Protein AF-A0A660W4W7-F1 (afdb_monomer)

Structure (mmCIF, N/CA/C/O backbone):
data_AF-A0A660W4W7-F1
#
_entry.id   AF-A0A660W4W7-F1
#
loop_
_atom_site.group_PDB
_atom_site.id
_atom_site.type_symbol
_atom_site.label_atom_id
_atom_site.label_alt_id
_atom_site.label_comp_id
_atom_site.label_asym_id
_atom_site.label_entity_id
_atom_site.label_seq_id
_atom_site.pdbx_PDB_ins_code
_atom_site.Cartn_x
_atom_site.Cartn_y
_atom_site.Cartn_z
_atom_site.occupancy
_atom_site.B_iso_or_equiv
_atom_site.auth_seq_id
_atom_site.auth_comp_id
_atom_site.auth_asym_id
_atom_site.auth_atom_id
_atom_site.pdbx_PDB_model_num
ATOM 1 N N . ARG A 1 1 ? -29.490 4.852 -20.068 1.00 50.97 1 ARG A N 1
ATOM 2 C CA . ARG A 1 1 ? -29.554 3.672 -20.955 1.00 50.97 1 ARG A CA 1
ATOM 3 C C . ARG A 1 1 ? -28.180 3.495 -21.619 1.00 50.97 1 ARG A C 1
ATOM 5 O O . ARG A 1 1 ? -28.077 3.550 -22.829 1.00 50.97 1 ARG A O 1
ATOM 12 N N . THR A 1 2 ? -27.093 3.792 -20.897 1.00 56.41 2 THR A N 1
ATOM 13 C CA . THR A 1 2 ? -26.261 2.929 -20.024 1.00 56.41 2 THR A CA 1
ATOM 14 C C . THR A 1 2 ? -25.543 1.858 -20.842 1.00 56.41 2 THR A C 1
ATOM 16 O O . THR A 1 2 ? -26.185 0.912 -21.280 1.00 56.41 2 THR A O 1
ATOM 19 N N . GLU A 1 3 ? -24.223 2.016 -21.017 1.00 55.75 3 GLU A N 1
ATOM 20 C CA . GLU A 1 3 ? -23.271 1.054 -21.621 1.00 55.75 3 GLU A CA 1
ATOM 21 C C . GLU A 1 3 ? -23.535 -0.407 -21.239 1.00 55.75 3 GLU A C 1
ATOM 23 O O . GLU A 1 3 ? -23.291 -1.320 -22.022 1.00 55.75 3 GLU A O 1
ATOM 28 N N . PHE A 1 4 ? -24.103 -0.602 -20.052 1.00 50.75 4 PHE A N 1
ATOM 29 C CA . PHE A 1 4 ? -24.594 -1.862 -19.519 1.00 50.75 4 PHE A CA 1
ATOM 30 C C . PHE A 1 4 ? -25.522 -2.646 -20.469 1.00 50.75 4 PHE A C 1
ATOM 32 O O . PHE A 1 4 ? -25.376 -3.857 -20.581 1.00 50.75 4 PHE A O 1
ATOM 39 N N . GLU A 1 5 ? -26.444 -1.983 -21.182 1.00 53.88 5 GLU A N 1
ATOM 40 C CA . GLU A 1 5 ? -27.334 -2.654 -22.150 1.00 53.88 5 GLU A CA 1
ATOM 41 C C . GLU A 1 5 ? -26.605 -2.970 -23.470 1.00 53.88 5 GLU A C 1
ATOM 43 O O . GLU A 1 5 ? -26.870 -3.994 -24.086 1.00 53.88 5 GLU A O 1
ATOM 48 N N . SER A 1 6 ? -25.625 -2.154 -23.877 1.00 56.94 6 SER A N 1
ATOM 49 C CA . SER A 1 6 ? -24.869 -2.353 -25.127 1.00 56.94 6 SER A CA 1
ATOM 50 C C . SER A 1 6 ? -23.918 -3.554 -25.087 1.00 56.94 6 SER A C 1
ATOM 52 O O . SER A 1 6 ? -23.521 -4.042 -26.143 1.00 56.94 6 SER A O 1
ATOM 54 N N . LYS A 1 7 ? -23.504 -4.002 -23.897 1.00 52.62 7 LYS A N 1
ATOM 55 C CA . LYS A 1 7 ? -22.566 -5.125 -23.725 1.00 52.62 7 LYS A CA 1
ATOM 56 C C . LYS A 1 7 ? -23.270 -6.462 -23.465 1.00 52.62 7 LYS A C 1
ATOM 58 O O . LYS A 1 7 ? -22.614 -7.498 -23.511 1.00 52.62 7 LYS A O 1
ATOM 63 N N . PHE A 1 8 ? -24.583 -6.448 -23.222 1.00 55.56 8 PHE A N 1
ATOM 64 C CA . PHE A 1 8 ? -25.348 -7.637 -22.837 1.00 55.56 8 PHE A CA 1
ATOM 65 C C . PHE A 1 8 ? -25.732 -8.538 -24.019 1.00 55.56 8 PHE A C 1
ATOM 67 O O . PHE A 1 8 ? -25.833 -9.748 -23.829 1.00 55.56 8 PHE A O 1
ATOM 74 N N . ASP A 1 9 ? -25.873 -7.984 -25.228 1.00 58.03 9 ASP A N 1
ATOM 75 C CA . ASP A 1 9 ? -26.363 -8.760 -26.377 1.00 58.03 9 ASP A CA 1
ATOM 76 C C . ASP A 1 9 ? -25.252 -9.447 -27.202 1.00 58.03 9 ASP A C 1
ATOM 78 O O . ASP A 1 9 ? -25.514 -10.512 -27.750 1.00 58.03 9 ASP A O 1
ATOM 82 N N . ASP A 1 10 ? -24.007 -8.933 -27.231 1.00 59.62 10 ASP A N 1
ATOM 83 C CA . ASP A 1 10 ? -22.959 -9.444 -28.149 1.00 59.62 10 ASP A CA 1
ATOM 84 C C . ASP A 1 10 ? -21.537 -9.606 -27.558 1.00 59.62 10 ASP A C 1
ATOM 86 O O . ASP A 1 10 ? -20.659 -10.147 -28.231 1.00 59.62 10 ASP A O 1
ATOM 90 N N . ASN A 1 11 ? -21.250 -9.168 -26.321 1.00 65.12 11 ASN A N 1
ATOM 91 C CA . ASN A 1 11 ? -19.873 -9.175 -25.795 1.00 65.12 11 ASN A CA 1
ATOM 92 C C . ASN A 1 11 ? -19.775 -9.639 -24.331 1.00 65.12 11 ASN A C 1
ATOM 94 O O . ASN A 1 11 ? -19.565 -8.849 -23.406 1.00 65.12 11 ASN A O 1
ATOM 98 N N . ARG A 1 12 ? -19.869 -10.961 -24.138 1.00 62.00 12 ARG A N 1
ATOM 99 C CA . ARG A 1 12 ? -19.661 -11.626 -22.840 1.00 62.00 12 ARG A CA 1
ATOM 100 C C . ARG A 1 12 ? -18.289 -11.310 -22.230 1.00 62.00 12 ARG A C 1
ATOM 102 O O . ARG A 1 12 ? -18.190 -11.221 -21.011 1.00 62.00 12 ARG A O 1
ATOM 109 N N . GLU A 1 13 ? -17.260 -11.115 -23.053 1.00 61.34 13 GLU A N 1
ATOM 110 C CA . GLU A 1 13 ? -15.898 -10.795 -22.602 1.00 61.34 13 GLU A CA 1
ATOM 111 C C . GLU A 1 13 ? -15.812 -9.382 -22.013 1.00 61.34 13 GLU A C 1
ATOM 113 O O . GLU A 1 13 ? -15.265 -9.211 -20.931 1.00 61.34 13 GLU A O 1
ATOM 118 N N . GLY A 1 14 ? -16.460 -8.391 -22.630 1.00 63.94 14 GLY A N 1
ATOM 119 C CA . GLY A 1 14 ? -16.498 -7.014 -22.123 1.00 63.94 14 GLY A CA 1
ATOM 120 C C . GLY A 1 14 ? -17.312 -6.842 -20.834 1.00 63.94 14 GLY A C 1
ATOM 121 O O . GLY A 1 14 ? -17.062 -5.918 -20.065 1.00 63.94 14 GLY A O 1
ATOM 122 N N . LEU A 1 15 ? -18.280 -7.726 -20.566 1.00 64.75 15 LEU A N 1
ATOM 123 C CA . LEU A 1 15 ? -18.941 -7.789 -19.258 1.00 64.75 15 LEU A CA 1
ATOM 124 C C . LEU A 1 15 ? -18.018 -8.392 -18.202 1.00 64.75 15 LEU A C 1
ATOM 126 O O . LEU A 1 15 ? -17.926 -7.854 -17.104 1.00 64.75 15 LEU A O 1
ATOM 130 N N . VAL A 1 16 ? -17.324 -9.486 -18.525 1.00 67.06 16 VAL A N 1
ATOM 131 C CA . VAL A 1 16 ? -16.333 -10.074 -17.615 1.00 67.06 16 VAL A CA 1
ATOM 132 C C . VAL A 1 16 ? -15.258 -9.041 -17.291 1.00 67.06 16 VAL A C 1
ATOM 134 O O . VAL A 1 16 ? -14.992 -8.821 -16.123 1.00 67.06 16 VAL A O 1
ATOM 137 N N . GLU A 1 17 ? -14.757 -8.304 -18.277 1.00 65.50 17 GLU A N 1
ATOM 138 C CA . GLU A 1 17 ? -13.829 -7.190 -18.076 1.00 65.50 17 GLU A CA 1
ATOM 139 C C . GLU A 1 17 ? -14.423 -6.093 -17.171 1.00 65.50 17 GLU A C 1
ATOM 141 O O . GLU A 1 17 ? -13.825 -5.728 -16.168 1.00 65.50 17 GLU A O 1
ATOM 146 N N . LEU A 1 18 ? -15.655 -5.632 -17.404 1.00 69.12 18 LEU A N 1
ATOM 147 C CA . LEU A 1 18 ? -16.290 -4.622 -16.541 1.00 69.12 18 LEU A CA 1
ATOM 148 C C . LEU A 1 18 ? -16.440 -5.074 -15.074 1.00 69.12 18 LEU A C 1
ATOM 150 O O . LEU A 1 18 ? -16.414 -4.250 -14.158 1.00 69.12 18 LEU A O 1
ATOM 154 N N . PHE A 1 19 ? -16.632 -6.371 -14.834 1.00 67.44 19 PHE A N 1
ATOM 155 C CA . PHE A 1 19 ? -16.814 -6.914 -13.490 1.00 67.44 19 PHE A CA 1
ATOM 156 C C . PHE A 1 19 ? -15.500 -7.314 -12.829 1.00 67.44 19 PHE A C 1
ATOM 158 O O . PHE A 1 19 ? -15.312 -7.011 -11.657 1.00 67.44 19 PHE A O 1
ATOM 165 N N . THR A 1 20 ? -14.602 -7.968 -13.553 1.00 61.59 20 THR A N 1
ATOM 166 C CA . THR A 1 20 ? -13.405 -8.620 -13.020 1.00 61.59 20 THR A CA 1
ATOM 167 C C . THR A 1 20 ? -12.113 -8.009 -13.544 1.00 61.59 20 THR A C 1
ATOM 169 O O . THR A 1 20 ? -11.073 -8.63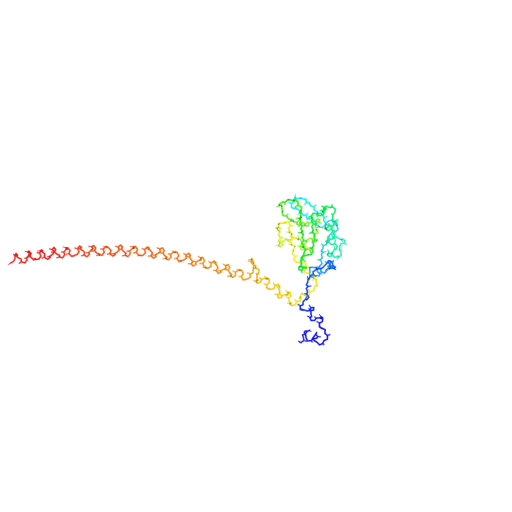1 -13.357 1.00 61.59 20 THR A O 1
ATOM 172 N N . ALA A 1 21 ? -12.141 -6.852 -14.226 1.00 64.19 21 ALA A N 1
ATOM 173 C CA . ALA A 1 21 ? -10.922 -6.140 -14.605 1.00 64.19 21 ALA A CA 1
ATOM 174 C C . ALA A 1 21 ? -10.121 -5.837 -13.346 1.00 64.19 21 ALA A C 1
ATOM 176 O O . ALA A 1 21 ? -10.416 -4.920 -12.570 1.00 64.19 21 ALA A O 1
ATOM 177 N N . THR A 1 22 ? -9.110 -6.665 -13.161 1.00 62.44 22 THR A N 1
ATOM 178 C CA . THR A 1 22 ? -8.138 -6.534 -12.113 1.00 62.44 22 THR A CA 1
ATOM 179 C C . THR A 1 22 ? -7.095 -5.537 -12.575 1.00 62.44 22 THR A C 1
ATOM 181 O O . THR A 1 22 ? -6.459 -5.728 -13.608 1.00 62.44 22 THR A O 1
ATOM 184 N N . ARG A 1 23 ? -6.898 -4.475 -11.792 1.00 70.94 23 ARG A N 1
ATOM 185 C CA . ARG A 1 23 ? -5.821 -3.493 -11.977 1.00 70.94 23 ARG A CA 1
ATOM 186 C C . ARG A 1 23 ? -4.474 -4.075 -11.499 1.00 70.94 23 ARG A C 1
ATOM 188 O O . ARG A 1 23 ? -3.696 -3.381 -10.852 1.00 70.94 23 ARG A O 1
ATOM 195 N N . ALA A 1 24 ? -4.245 -5.369 -11.746 1.00 79.62 24 ALA A N 1
ATOM 196 C CA . ALA A 1 24 ? -2.992 -6.033 -11.417 1.00 79.62 24 ALA A CA 1
ATOM 197 C C . ALA A 1 24 ? -1.970 -5.601 -12.444 1.00 79.62 24 ALA A C 1
ATOM 199 O O . ALA A 1 24 ? -2.084 -5.900 -13.634 1.00 79.62 24 ALA A O 1
ATOM 200 N N . ALA A 1 25 ? -0.953 -4.924 -11.954 1.00 86.88 25 ALA A N 1
ATOM 201 C CA . ALA A 1 25 ? 0.250 -4.740 -12.702 1.00 86.88 25 ALA A CA 1
ATOM 202 C C . ALA A 1 25 ? 0.923 -6.105 -12.916 1.00 86.88 25 ALA A C 1
ATOM 204 O O . ALA A 1 25 ? 0.943 -6.984 -12.052 1.00 86.88 25 ALA A O 1
ATOM 205 N N . THR A 1 26 ? 1.473 -6.276 -14.103 1.00 90.00 26 THR A N 1
ATOM 206 C CA . THR A 1 26 ? 2.269 -7.424 -14.526 1.00 90.00 26 THR A CA 1
ATOM 207 C C . THR A 1 26 ? 3.634 -6.929 -14.979 1.00 90.00 26 THR A C 1
ATOM 209 O O . THR A 1 26 ? 3.848 -5.730 -15.162 1.00 90.00 26 THR A O 1
ATOM 212 N N . GLU A 1 27 ? 4.569 -7.841 -15.232 1.00 92.75 27 GLU A N 1
ATOM 213 C CA . GLU A 1 27 ? 5.882 -7.464 -15.769 1.00 92.75 27 GLU A CA 1
ATOM 214 C C . GLU A 1 27 ? 5.794 -6.727 -17.114 1.00 92.75 27 GLU A C 1
ATOM 216 O O . GLU A 1 27 ? 6.690 -5.962 -17.445 1.00 92.75 27 GLU A O 1
ATOM 221 N N . THR A 1 28 ? 4.713 -6.911 -17.878 1.00 91.94 28 THR A N 1
ATOM 222 C CA . THR A 1 28 ? 4.498 -6.227 -19.161 1.00 91.94 28 THR A CA 1
ATOM 223 C C . THR A 1 28 ? 3.769 -4.891 -19.027 1.00 91.94 28 THR A C 1
ATOM 225 O O . THR A 1 28 ? 3.549 -4.235 -20.039 1.00 91.94 28 THR A O 1
ATOM 228 N N . THR A 1 29 ? 3.350 -4.499 -17.820 1.00 91.06 29 THR A N 1
ATOM 229 C CA . THR A 1 29 ? 2.698 -3.201 -17.593 1.00 91.06 29 THR A CA 1
ATOM 230 C C . THR A 1 29 ? 3.698 -2.083 -17.848 1.00 91.06 29 THR A C 1
ATOM 232 O O . THR A 1 29 ? 4.808 -2.118 -17.305 1.00 91.06 29 THR A O 1
ATOM 235 N N . LEU A 1 30 ? 3.317 -1.119 -18.689 1.00 93.50 30 LEU A N 1
ATOM 236 C CA . LEU A 1 30 ? 4.169 0.010 -19.036 1.00 93.50 30 LEU A CA 1
ATOM 237 C C . LEU A 1 30 ? 4.282 0.960 -17.843 1.00 93.50 30 LEU A C 1
ATOM 239 O O . LEU A 1 30 ? 3.321 1.163 -17.102 1.00 93.50 30 LEU A O 1
ATOM 243 N N . LEU A 1 31 ? 5.452 1.570 -17.668 1.00 93.81 31 LEU A N 1
ATOM 244 C CA . LEU A 1 31 ? 5.649 2.571 -16.623 1.00 93.81 31 LEU A CA 1
ATOM 245 C C . LEU A 1 31 ? 4.829 3.834 -16.870 1.00 93.81 31 LEU A C 1
ATOM 247 O O . LEU A 1 31 ? 4.508 4.506 -15.899 1.00 93.81 31 LEU A O 1
ATOM 251 N N . GLU A 1 32 ? 4.493 4.152 -18.125 1.00 93.12 32 GLU A N 1
ATOM 252 C CA . GLU A 1 32 ? 3.637 5.295 -18.474 1.00 93.12 32 GLU A CA 1
ATOM 253 C C . GLU A 1 32 ? 2.181 5.099 -18.038 1.00 93.12 32 GLU A C 1
ATOM 255 O O . GLU A 1 32 ? 1.528 6.064 -17.654 1.00 93.12 32 GLU A O 1
ATOM 260 N N . ASP A 1 33 ? 1.716 3.849 -17.980 1.00 91.19 33 ASP A N 1
ATOM 261 C CA . ASP A 1 33 ? 0.359 3.537 -17.540 1.00 91.19 33 ASP A CA 1
ATOM 262 C C . ASP A 1 33 ? 0.229 3.642 -16.012 1.00 91.19 33 ASP A C 1
ATOM 264 O O . ASP A 1 33 ? -0.872 3.717 -15.481 1.00 91.19 33 ASP A O 1
ATOM 268 N N . LEU A 1 34 ? 1.320 3.645 -15.245 1.00 90.69 34 LEU A N 1
ATOM 269 C CA . LEU A 1 34 ? 1.239 3.689 -13.780 1.00 90.69 34 LEU A CA 1
ATOM 270 C C . LEU A 1 34 ? 0.695 5.027 -13.261 1.00 90.69 34 LEU A C 1
ATOM 272 O O . LEU A 1 34 ? 0.662 6.031 -13.970 1.00 90.69 34 LEU A O 1
ATOM 276 N N . ASN A 1 35 ? 0.273 5.049 -11.994 1.00 89.81 35 ASN A N 1
ATOM 277 C CA . ASN A 1 35 ? -0.232 6.254 -11.327 1.00 89.81 35 ASN A CA 1
ATOM 278 C C . ASN A 1 35 ? -1.402 6.915 -12.073 1.00 89.81 35 ASN A C 1
ATOM 280 O O . ASN A 1 35 ? -1.402 8.122 -12.293 1.00 89.81 35 ASN A O 1
ATOM 284 N N . ASP A 1 36 ? -2.394 6.121 -12.473 1.00 86.38 36 ASP A N 1
ATOM 285 C CA . ASP A 1 36 ? -3.557 6.569 -13.247 1.00 86.38 36 ASP A CA 1
ATOM 286 C C . ASP A 1 36 ? -3.201 7.138 -14.633 1.00 86.38 36 ASP A C 1
ATOM 288 O O . ASP A 1 36 ? -3.873 8.049 -15.114 1.00 86.38 36 ASP A O 1
ATOM 292 N N . GLY A 1 37 ? -2.155 6.603 -15.272 1.00 86.31 37 GLY A N 1
ATOM 293 C CA . GLY A 1 37 ? -1.658 7.087 -16.566 1.00 86.31 37 GLY A CA 1
ATOM 294 C C . GLY A 1 37 ? -0.803 8.356 -16.466 1.00 86.31 37 GLY A C 1
ATOM 295 O O . GLY A 1 37 ? -0.502 8.994 -17.473 1.00 86.31 37 GLY A O 1
ATOM 296 N N . LEU A 1 38 ? -0.424 8.773 -15.251 1.00 87.56 38 LEU A N 1
ATOM 297 C CA . LEU A 1 38 ? 0.561 9.845 -15.051 1.00 87.56 38 LEU A CA 1
ATOM 298 C C . LEU A 1 38 ? 1.995 9.360 -15.290 1.00 87.56 38 LEU A C 1
ATOM 300 O O . LEU A 1 38 ? 2.898 10.169 -15.508 1.00 87.56 38 LEU A O 1
ATOM 304 N N . GLY A 1 39 ? 2.197 8.050 -15.232 1.00 91.38 39 GLY A N 1
ATOM 305 C CA . GLY A 1 39 ? 3.466 7.388 -15.421 1.00 91.38 39 GLY A CA 1
ATOM 306 C C . GLY A 1 39 ? 4.410 7.485 -14.224 1.00 91.38 39 GLY A C 1
ATOM 307 O O . GLY A 1 39 ? 4.046 7.918 -13.126 1.00 91.38 39 GLY A O 1
ATOM 308 N N . VAL A 1 40 ? 5.654 7.060 -14.437 1.00 94.56 40 VAL A N 1
ATOM 309 C CA . VAL A 1 40 ? 6.747 7.168 -13.462 1.00 94.56 40 VAL A CA 1
ATOM 310 C C . VAL A 1 40 ? 7.749 8.209 -13.945 1.00 94.56 40 VAL A C 1
ATOM 312 O O . VAL A 1 40 ? 8.413 8.024 -14.962 1.00 94.56 40 VAL A O 1
ATOM 315 N N . GLU A 1 41 ? 7.883 9.303 -13.198 1.00 91.50 41 GLU A N 1
ATOM 316 C CA . GLU A 1 41 ? 8.874 10.340 -13.490 1.00 91.50 41 GLU A CA 1
ATOM 317 C C . GLU A 1 41 ? 10.282 9.872 -13.104 1.00 91.50 41 GLU A C 1
ATOM 319 O O . GLU A 1 41 ? 10.550 9.578 -11.935 1.00 91.50 41 GLU A O 1
ATOM 324 N N . THR A 1 42 ? 11.195 9.863 -14.075 1.00 92.44 42 THR A N 1
ATOM 325 C CA . THR A 1 42 ? 12.611 9.533 -13.875 1.00 92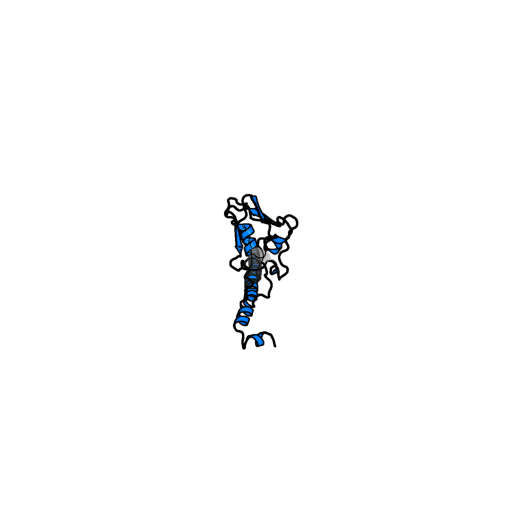.44 42 THR A CA 1
ATOM 326 C C . THR A 1 42 ? 13.503 10.738 -14.154 1.00 92.44 42 THR A C 1
ATOM 328 O O . THR A 1 42 ? 13.110 11.704 -14.818 1.00 92.44 42 THR A O 1
ATOM 331 N N . VAL A 1 43 ? 14.729 10.693 -13.638 1.00 92.38 43 VAL A N 1
ATOM 332 C CA . VAL A 1 43 ? 15.769 11.686 -13.924 1.00 92.38 43 VAL A CA 1
ATOM 333 C C . VAL A 1 43 ? 17.019 10.945 -14.364 1.00 92.38 43 VAL A C 1
ATOM 335 O O . VAL A 1 43 ? 17.375 9.933 -13.780 1.00 92.38 43 VAL A O 1
ATOM 338 N N . ALA A 1 44 ? 17.718 11.475 -15.371 1.00 90.81 44 ALA A N 1
ATOM 339 C CA . ALA A 1 44 ? 18.934 10.851 -15.878 1.00 90.81 44 ALA A CA 1
ATOM 340 C C . ALA A 1 44 ? 19.964 10.596 -14.760 1.00 90.81 44 ALA A C 1
ATOM 342 O O . ALA A 1 44 ? 20.391 11.526 -14.072 1.00 90.81 44 ALA A O 1
ATOM 343 N N . GLY A 1 45 ? 20.409 9.344 -14.656 1.00 91.94 45 GLY A N 1
ATOM 344 C CA . GLY A 1 45 ? 21.288 8.870 -13.587 1.00 91.94 45 GLY A CA 1
ATOM 345 C C . GLY A 1 45 ? 20.524 7.978 -12.616 1.00 91.94 45 GLY A C 1
ATOM 346 O O . GLY A 1 45 ? 19.444 7.495 -12.937 1.00 91.94 45 GLY A O 1
ATOM 347 N N . ASP A 1 46 ? 21.103 7.726 -11.449 1.00 95.62 46 ASP A N 1
ATOM 348 C CA . ASP A 1 46 ? 20.458 6.870 -10.460 1.00 95.62 46 ASP A CA 1
ATOM 349 C C . ASP A 1 46 ? 19.233 7.558 -9.857 1.00 95.62 46 ASP A C 1
ATOM 351 O O . ASP A 1 46 ? 19.298 8.731 -9.475 1.00 95.62 46 ASP A O 1
ATOM 355 N N . ASP A 1 47 ? 18.130 6.825 -9.752 1.00 96.56 47 ASP A N 1
ATOM 356 C CA . ASP A 1 47 ? 16.826 7.370 -9.394 1.00 96.56 47 ASP A CA 1
ATOM 357 C C . ASP A 1 47 ? 16.510 7.178 -7.904 1.00 96.56 47 ASP A C 1
ATOM 359 O O . ASP A 1 47 ? 15.962 8.062 -7.238 1.00 96.56 47 ASP A O 1
ATOM 363 N N . PHE A 1 48 ? 16.855 6.019 -7.347 1.00 97.06 48 PHE A N 1
ATOM 364 C CA . PHE A 1 48 ? 16.603 5.726 -5.940 1.00 97.06 48 PHE A CA 1
ATOM 365 C C . PHE A 1 48 ? 17.629 4.772 -5.349 1.00 97.06 48 PHE A C 1
ATOM 367 O O . PHE A 1 48 ? 18.367 4.086 -6.055 1.00 97.06 48 PHE A O 1
ATOM 374 N N . ARG A 1 49 ? 17.673 4.743 -4.021 1.00 97.19 49 ARG A N 1
ATOM 375 C CA . ARG A 1 49 ? 18.532 3.868 -3.237 1.00 97.19 49 ARG A CA 1
ATOM 376 C C . ARG A 1 49 ? 17.690 3.021 -2.305 1.00 97.19 49 ARG A C 1
ATOM 378 O O . ARG A 1 49 ? 16.868 3.555 -1.569 1.00 97.19 49 ARG A O 1
ATOM 385 N N . ILE A 1 50 ? 17.936 1.721 -2.308 1.00 96.44 50 ILE A N 1
ATOM 386 C CA . ILE A 1 50 ? 17.358 0.769 -1.366 1.00 96.44 50 ILE A CA 1
ATOM 387 C C . ILE A 1 50 ? 18.376 0.562 -0.246 1.00 96.44 50 ILE A C 1
ATOM 389 O O . ILE A 1 50 ? 19.505 0.161 -0.514 1.00 96.44 50 ILE A O 1
ATOM 393 N N . ASN A 1 51 ? 17.994 0.830 0.999 1.00 94.19 51 ASN A N 1
ATOM 394 C CA . ASN A 1 51 ? 18.789 0.521 2.182 1.00 94.19 51 ASN A CA 1
ATOM 395 C C . ASN A 1 51 ? 18.332 -0.829 2.747 1.00 94.19 51 ASN A C 1
ATOM 397 O O . ASN A 1 51 ? 17.148 -1.021 3.027 1.00 94.19 51 ASN A O 1
ATOM 401 N N . LEU A 1 52 ? 19.272 -1.761 2.889 1.00 93.88 52 LEU A N 1
ATOM 402 C CA . LEU A 1 52 ? 19.053 -3.120 3.379 1.00 93.88 52 LEU A CA 1
ATOM 403 C C . LEU A 1 52 ? 19.179 -3.203 4.905 1.00 93.88 52 LEU A C 1
ATOM 405 O O . LEU A 1 52 ? 19.630 -2.276 5.582 1.00 93.88 52 LEU A O 1
ATOM 409 N N . ARG A 1 53 ? 18.819 -4.357 5.468 1.00 92.50 53 ARG A N 1
ATOM 410 C CA . ARG A 1 53 ? 18.724 -4.561 6.925 1.00 92.50 53 ARG A CA 1
ATOM 411 C C . ARG A 1 53 ? 20.065 -4.564 7.657 1.00 92.50 53 ARG A C 1
ATOM 413 O O . ARG A 1 53 ? 20.090 -4.408 8.881 1.00 92.50 53 ARG A O 1
ATOM 420 N N . ASP A 1 54 ? 21.166 -4.796 6.947 1.00 91.69 54 ASP A N 1
ATOM 421 C CA . ASP A 1 54 ? 22.537 -4.676 7.460 1.00 91.69 54 ASP A CA 1
ATOM 422 C C . ASP A 1 54 ? 23.138 -3.278 7.255 1.00 91.69 54 ASP A C 1
ATOM 424 O O . ASP A 1 54 ? 24.282 -3.044 7.644 1.00 91.69 54 ASP A O 1
ATOM 428 N N . GLY A 1 55 ? 22.381 -2.353 6.657 1.00 90.62 55 GLY A N 1
ATOM 429 C CA . GLY A 1 55 ? 22.830 -1.005 6.322 1.00 90.62 55 GLY A CA 1
ATOM 430 C C . GLY A 1 55 ? 23.605 -0.901 5.007 1.00 90.62 55 GLY A C 1
ATOM 431 O O . GLY A 1 55 ? 24.045 0.197 4.666 1.00 90.62 55 GLY A O 1
ATOM 432 N N . SER A 1 56 ? 23.783 -1.999 4.263 1.00 93.94 56 SER A N 1
ATOM 433 C CA . SER A 1 56 ? 24.254 -1.920 2.875 1.00 93.94 56 SER A CA 1
ATOM 434 C C . SER A 1 56 ? 23.171 -1.332 1.969 1.00 93.94 56 SER A C 1
ATOM 436 O O . SER A 1 56 ? 22.001 -1.252 2.349 1.00 93.94 56 SER A O 1
ATOM 438 N N . THR A 1 57 ? 23.561 -0.865 0.786 1.00 95.44 57 THR A N 1
ATOM 439 C CA . THR A 1 57 ? 22.659 -0.130 -0.103 1.00 95.44 57 THR A CA 1
ATOM 440 C C . THR A 1 57 ? 22.785 -0.603 -1.537 1.00 95.44 57 THR A C 1
ATOM 442 O O . THR A 1 57 ? 23.891 -0.928 -1.953 1.00 95.44 57 THR A O 1
ATOM 445 N N . ILE A 1 58 ? 21.675 -0.571 -2.272 1.00 96.94 58 ILE A N 1
ATOM 446 C CA . ILE A 1 58 ? 21.610 -0.838 -3.712 1.00 96.94 58 ILE A CA 1
ATOM 447 C C . ILE A 1 58 ? 21.092 0.425 -4.389 1.00 96.94 58 ILE A C 1
ATOM 449 O O . ILE A 1 58 ? 20.038 0.943 -4.005 1.00 96.94 58 ILE A O 1
ATOM 453 N N . THR A 1 59 ? 21.825 0.941 -5.366 1.00 97.00 59 THR A N 1
ATOM 454 C CA . THR A 1 59 ? 21.429 2.142 -6.107 1.00 97.00 59 THR A CA 1
ATOM 455 C C . THR A 1 59 ? 20.872 1.777 -7.480 1.00 97.00 59 THR A C 1
ATOM 457 O O . THR A 1 59 ? 21.548 1.127 -8.260 1.00 97.00 59 THR A O 1
ATOM 460 N N . VAL A 1 60 ? 19.652 2.219 -7.793 1.00 97.00 60 VAL A N 1
ATOM 461 C CA . VAL A 1 60 ? 18.906 1.761 -8.973 1.00 97.00 60 VAL A CA 1
ATOM 462 C C . VAL A 1 60 ? 18.599 2.927 -9.908 1.00 97.00 60 VAL A C 1
ATOM 464 O O . VAL A 1 60 ? 18.065 3.961 -9.498 1.00 97.00 60 VAL A O 1
ATOM 467 N N . ASN A 1 61 ? 18.897 2.732 -11.190 1.00 96.50 61 ASN A N 1
ATOM 468 C CA . ASN A 1 61 ? 18.567 3.640 -12.284 1.00 96.50 61 ASN A CA 1
ATOM 469 C C . ASN A 1 61 ? 17.478 3.012 -13.158 1.00 96.50 61 ASN A C 1
ATOM 471 O O . ASN A 1 61 ? 17.700 1.959 -13.753 1.00 96.50 61 ASN A O 1
ATOM 475 N N . VAL A 1 62 ? 16.326 3.671 -13.266 1.00 96.00 62 VAL A N 1
ATOM 476 C CA . VAL A 1 62 ? 15.175 3.225 -14.067 1.00 96.00 62 VAL A CA 1
ATOM 477 C C . VAL A 1 62 ? 14.918 4.113 -15.285 1.00 96.00 62 VAL A C 1
ATOM 479 O O . VAL A 1 62 ? 13.944 3.905 -16.000 1.00 96.00 62 VAL A O 1
ATOM 482 N N . SER A 1 63 ? 15.811 5.054 -15.597 1.00 91.44 63 SER A N 1
ATOM 483 C CA . SER A 1 63 ? 15.669 5.971 -16.737 1.00 91.44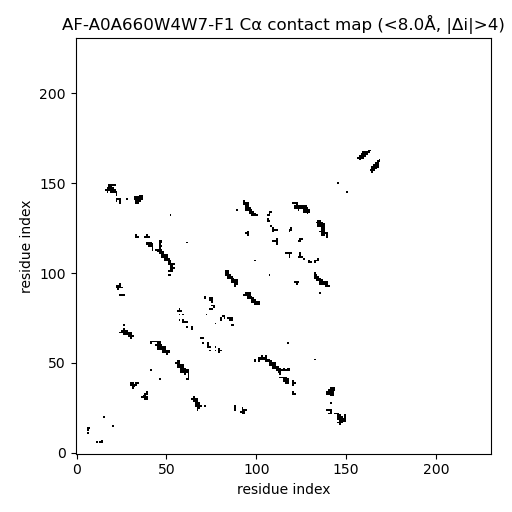 63 SER A CA 1
ATOM 484 C C . SER A 1 63 ? 15.547 5.283 -18.107 1.00 91.44 63 SER A C 1
ATOM 486 O O . SER A 1 63 ? 15.080 5.904 -19.058 1.00 91.44 63 SER A O 1
ATOM 488 N N . GLY A 1 64 ? 15.986 4.026 -18.234 1.00 89.88 64 GLY A N 1
ATOM 489 C CA . GLY A 1 64 ? 15.861 3.218 -19.456 1.00 89.88 64 GLY A CA 1
ATOM 490 C C . GLY A 1 64 ? 14.762 2.151 -19.414 1.00 89.88 64 GLY A C 1
ATOM 491 O O . GLY A 1 64 ? 14.646 1.379 -20.365 1.00 89.88 64 GLY A O 1
ATOM 492 N N . ALA A 1 65 ? 14.002 2.062 -18.321 1.00 95.94 65 ALA A N 1
ATOM 493 C CA . ALA A 1 65 ? 12.946 1.071 -18.156 1.00 95.94 65 ALA A CA 1
ATOM 494 C C . ALA A 1 65 ? 11.668 1.511 -18.882 1.00 95.94 65 ALA A C 1
ATOM 496 O O . ALA A 1 65 ? 11.258 2.665 -18.780 1.00 95.94 65 ALA A O 1
ATOM 497 N N . LEU A 1 66 ? 11.019 0.582 -19.589 1.00 95.31 66 LEU A N 1
ATOM 498 C CA . LEU A 1 66 ? 9.708 0.818 -20.205 1.00 95.31 66 LEU A CA 1
ATOM 499 C C . LEU A 1 66 ? 8.592 0.136 -19.422 1.00 95.31 66 LEU A C 1
ATOM 501 O O . LEU A 1 66 ? 7.463 0.616 -19.411 1.00 95.31 66 LEU A O 1
ATOM 505 N N . THR A 1 67 ? 8.909 -0.981 -18.773 1.00 96.50 67 THR A N 1
ATOM 506 C CA . THR A 1 67 ? 7.941 -1.836 -18.089 1.00 96.50 67 THR A CA 1
ATOM 507 C C . THR A 1 67 ? 8.313 -2.077 -16.635 1.00 96.50 67 THR A C 1
ATOM 509 O O . THR A 1 67 ? 9.475 -1.938 -16.242 1.00 96.50 67 THR A O 1
ATOM 512 N N . LEU A 1 68 ? 7.346 -2.526 -15.832 1.00 96.38 68 LEU A N 1
ATOM 513 C CA . LEU A 1 68 ? 7.638 -3.029 -14.488 1.00 96.38 68 LEU A CA 1
ATOM 514 C C . LEU A 1 68 ? 8.626 -4.196 -14.511 1.00 96.38 68 LEU A C 1
ATOM 516 O O . LEU A 1 68 ? 9.486 -4.268 -13.642 1.00 96.38 68 LEU A O 1
ATOM 520 N N . GLY A 1 69 ? 8.563 -5.075 -15.513 1.00 96.94 69 GLY A N 1
ATOM 521 C CA . GLY A 1 69 ? 9.531 -6.157 -15.679 1.00 96.94 69 GLY A CA 1
ATOM 522 C C . GLY A 1 69 ? 10.962 -5.644 -15.847 1.00 96.94 69 GLY A C 1
ATOM 523 O O . GLY A 1 69 ? 11.895 -6.243 -15.315 1.00 96.94 69 GLY A O 1
ATOM 524 N N . ASP A 1 70 ? 11.150 -4.509 -16.525 1.00 97.75 70 ASP A N 1
ATOM 525 C CA . ASP A 1 70 ? 12.464 -3.870 -16.630 1.00 97.75 70 ASP A CA 1
ATOM 526 C C . ASP A 1 70 ? 12.941 -3.333 -15.283 1.00 97.75 70 ASP A C 1
ATOM 528 O O . ASP A 1 70 ? 14.095 -3.551 -14.924 1.00 97.75 70 ASP A O 1
ATOM 532 N N . VAL A 1 71 ? 12.055 -2.701 -14.509 1.00 97.38 71 VAL A N 1
ATOM 533 C CA . VAL A 1 71 ? 12.368 -2.221 -13.153 1.00 97.38 71 VAL A CA 1
ATOM 534 C C . VAL A 1 71 ? 12.753 -3.376 -12.231 1.00 97.38 71 VAL A C 1
ATOM 536 O O . VAL A 1 71 ? 13.773 -3.304 -11.551 1.00 97.38 71 VAL A O 1
ATOM 539 N N . LEU A 1 72 ? 11.975 -4.462 -12.224 1.00 97.69 72 LEU A N 1
ATOM 540 C CA . LEU A 1 72 ? 12.278 -5.645 -11.417 1.00 97.69 72 LEU A CA 1
ATOM 541 C C . LEU A 1 72 ? 13.638 -6.231 -11.782 1.00 97.69 72 LEU A C 1
ATOM 543 O O . LEU A 1 72 ? 14.406 -6.588 -10.894 1.00 97.69 72 LEU A O 1
ATOM 547 N N . ARG A 1 73 ? 13.946 -6.307 -13.080 1.00 97.38 73 ARG A N 1
ATOM 548 C CA . ARG A 1 73 ? 15.241 -6.784 -13.568 1.00 97.38 73 ARG A CA 1
ATOM 549 C C . ARG A 1 73 ? 16.377 -5.873 -13.120 1.00 97.38 73 ARG A C 1
ATOM 551 O O . ARG A 1 73 ? 17.378 -6.372 -12.633 1.00 97.38 73 ARG A O 1
ATOM 558 N N . LEU A 1 74 ? 16.204 -4.556 -13.228 1.00 96.88 74 LEU A N 1
ATOM 559 C CA . LEU A 1 74 ? 17.200 -3.575 -12.791 1.00 96.88 74 LEU A CA 1
ATOM 560 C C . LEU A 1 74 ? 17.506 -3.676 -11.293 1.00 96.88 74 LEU A C 1
ATOM 562 O O . LEU A 1 74 ? 18.646 -3.466 -10.916 1.00 96.88 74 LEU A O 1
ATOM 566 N N . ILE A 1 75 ? 16.525 -4.027 -10.455 1.00 97.06 75 ILE A N 1
ATOM 567 C CA . ILE A 1 75 ? 16.751 -4.249 -9.018 1.00 97.06 75 ILE A CA 1
ATOM 568 C C . ILE A 1 75 ? 17.381 -5.626 -8.761 1.00 97.06 75 ILE A C 1
ATOM 570 O O . ILE A 1 75 ? 18.355 -5.745 -8.021 1.00 97.06 75 ILE A O 1
ATOM 574 N N . ASN A 1 76 ? 16.803 -6.683 -9.337 1.00 97.19 76 ASN A N 1
ATOM 575 C CA . ASN A 1 76 ? 17.193 -8.063 -9.043 1.00 97.19 76 ASN A CA 1
ATOM 576 C C . ASN A 1 76 ? 18.573 -8.417 -9.599 1.00 97.19 76 ASN A C 1
ATOM 578 O O . ASN A 1 76 ? 19.339 -9.097 -8.917 1.00 97.19 76 ASN A O 1
ATOM 582 N N . ASP A 1 77 ? 18.889 -7.930 -10.797 1.00 96.19 77 ASP A N 1
ATOM 583 C CA . ASP A 1 77 ? 20.155 -8.186 -11.484 1.00 96.19 77 ASP A CA 1
ATOM 584 C C . ASP A 1 77 ? 21.198 -7.089 -11.201 1.00 96.19 77 ASP A C 1
ATOM 586 O O . ASP A 1 77 ? 22.252 -7.060 -11.843 1.00 96.19 77 ASP A O 1
ATOM 590 N N . ASP A 1 78 ? 20.925 -6.183 -10.251 1.00 96.38 78 ASP A N 1
ATOM 591 C CA . ASP A 1 78 ? 21.888 -5.167 -9.841 1.00 96.38 78 ASP A CA 1
ATOM 592 C C . ASP A 1 78 ? 23.162 -5.821 -9.286 1.00 96.38 78 ASP A C 1
ATOM 594 O O . ASP A 1 78 ? 23.120 -6.769 -8.494 1.00 96.38 78 ASP A O 1
ATOM 598 N N . SER A 1 79 ? 24.321 -5.296 -9.677 1.00 94.56 79 SER A N 1
ATOM 599 C CA . SER A 1 79 ? 25.614 -5.808 -9.222 1.00 94.56 79 SER A CA 1
ATOM 600 C C . SER A 1 79 ? 25.832 -5.694 -7.708 1.00 94.56 79 SER A C 1
ATOM 602 O O . SER A 1 79 ? 26.604 -6.476 -7.154 1.00 94.56 79 SER A O 1
ATOM 604 N N . GLU A 1 80 ? 25.163 -4.751 -7.037 1.00 94.00 80 GLU A N 1
ATOM 605 C CA . GLU A 1 80 ? 25.198 -4.564 -5.581 1.00 94.00 80 GLU A CA 1
ATOM 606 C C . GLU A 1 80 ? 24.228 -5.511 -4.848 1.00 94.00 80 GLU A C 1
ATOM 608 O O . GLU A 1 80 ? 24.337 -5.677 -3.631 1.00 94.00 80 GLU A O 1
ATOM 613 N N . ASN A 1 81 ? 23.299 -6.159 -5.566 1.00 93.56 81 ASN A N 1
ATOM 614 C CA . ASN A 1 81 ? 22.290 -7.030 -4.968 1.00 93.56 81 ASN A CA 1
ATOM 615 C C . ASN A 1 81 ? 22.851 -8.396 -4.533 1.00 93.56 81 ASN A C 1
ATOM 617 O O . ASN A 1 81 ? 22.479 -8.907 -3.478 1.00 93.56 81 ASN A O 1
ATOM 621 N N . ASP A 1 82 ? 23.736 -9.007 -5.329 1.00 88.31 82 ASP A N 1
ATOM 622 C CA . ASP A 1 82 ? 24.338 -10.334 -5.063 1.00 88.31 82 ASP A CA 1
ATOM 623 C C . ASP A 1 82 ? 23.304 -11.421 -4.656 1.00 88.31 82 ASP A C 1
ATOM 625 O O . ASP A 1 82 ? 23.578 -12.326 -3.868 1.00 88.31 82 ASP A O 1
ATOM 629 N N . GLY A 1 83 ? 22.062 -11.304 -5.150 1.00 88.75 83 GLY A N 1
ATOM 630 C CA . GLY A 1 83 ? 20.938 -12.201 -4.842 1.00 88.75 83 GLY A CA 1
ATOM 631 C C . GLY A 1 83 ? 20.332 -12.065 -3.436 1.00 88.75 83 GLY A C 1
ATOM 632 O O . GLY A 1 83 ? 19.580 -12.943 -3.008 1.00 88.75 83 GLY A O 1
ATOM 633 N N . ARG A 1 84 ? 20.658 -11.003 -2.693 1.00 90.44 84 ARG A N 1
ATOM 634 C CA . ARG A 1 84 ? 20.225 -10.801 -1.299 1.00 90.44 84 ARG A CA 1
ATOM 635 C C . ARG A 1 84 ? 18.813 -10.238 -1.181 1.00 90.44 84 ARG A C 1
ATOM 637 O O . ARG A 1 84 ? 18.070 -10.618 -0.272 1.00 90.44 84 ARG A O 1
ATOM 644 N N . LEU A 1 85 ? 18.467 -9.336 -2.090 1.00 95.12 85 LEU A N 1
ATOM 645 C CA . LEU A 1 85 ? 17.162 -8.717 -2.231 1.00 95.12 85 LEU A CA 1
ATOM 646 C C . LEU A 1 85 ? 16.430 -9.351 -3.413 1.00 95.12 85 LEU A C 1
ATOM 648 O O . LEU A 1 85 ? 16.988 -9.517 -4.497 1.00 95.12 85 LEU A O 1
ATOM 652 N N . VAL A 1 86 ? 15.153 -9.656 -3.217 1.00 96.00 86 VAL A N 1
ATOM 653 C CA . VAL A 1 86 ? 14.251 -10.051 -4.300 1.00 96.00 86 VAL A CA 1
ATOM 654 C C . VAL A 1 86 ? 13.144 -9.016 -4.420 1.00 96.00 86 VAL A C 1
ATOM 656 O O . VAL A 1 86 ? 12.318 -8.880 -3.518 1.00 96.00 86 VAL A O 1
ATOM 659 N N . ALA A 1 87 ? 13.117 -8.304 -5.539 1.00 96.56 87 ALA A N 1
ATOM 660 C CA . ALA A 1 87 ? 12.010 -7.473 -5.974 1.00 96.56 87 ALA A CA 1
ATOM 661 C C . ALA A 1 87 ? 11.018 -8.301 -6.795 1.00 96.56 87 ALA A C 1
ATOM 663 O O . ALA A 1 87 ? 11.397 -9.037 -7.707 1.00 96.56 87 ALA A O 1
ATOM 664 N N . ALA A 1 88 ? 9.734 -8.161 -6.495 1.00 94.75 88 ALA A N 1
ATOM 665 C CA . ALA A 1 88 ? 8.656 -8.798 -7.236 1.00 94.75 88 ALA A CA 1
ATOM 666 C C . ALA A 1 88 ? 7.401 -7.926 -7.203 1.00 94.75 88 ALA A C 1
ATOM 668 O O . ALA A 1 88 ? 7.268 -7.034 -6.367 1.00 94.75 88 ALA A O 1
ATOM 669 N N . ILE A 1 89 ? 6.444 -8.219 -8.076 1.00 92.06 89 ILE A N 1
ATOM 670 C CA . ILE A 1 89 ? 5.083 -7.708 -7.916 1.00 92.06 89 ILE A CA 1
ATOM 671 C C . ILE A 1 89 ? 4.403 -8.534 -6.811 1.00 92.06 89 ILE A C 1
ATOM 673 O O . ILE A 1 89 ? 4.661 -9.734 -6.650 1.00 92.06 89 ILE A O 1
ATOM 677 N N . SER A 1 90 ? 3.588 -7.879 -5.989 1.00 88.38 90 SER A N 1
ATOM 678 C CA . SER A 1 90 ? 2.754 -8.542 -4.989 1.00 88.38 90 SER A CA 1
ATOM 679 C C . SER A 1 90 ? 1.781 -9.535 -5.647 1.00 88.38 90 SER A C 1
ATOM 681 O O . SER A 1 90 ? 1.506 -9.463 -6.840 1.00 88.38 90 SER A O 1
ATOM 683 N N . GLU A 1 91 ? 1.296 -10.515 -4.883 1.00 82.69 91 GLU A N 1
ATOM 684 C CA . GLU A 1 91 ? 0.438 -11.594 -5.412 1.00 82.69 91 GLU A CA 1
ATOM 685 C C . GLU A 1 91 ? -0.892 -11.073 -5.972 1.00 82.69 91 GLU A C 1
ATOM 687 O O . GLU A 1 91 ? -1.439 -11.649 -6.908 1.00 82.69 91 GLU A O 1
ATOM 692 N N . ASP A 1 92 ? -1.368 -9.954 -5.432 1.00 77.12 92 ASP A N 1
ATOM 693 C CA . ASP A 1 92 ? -2.540 -9.210 -5.892 1.00 77.12 92 ASP A CA 1
ATOM 694 C C . ASP A 1 92 ? -2.264 -8.339 -7.133 1.00 77.12 92 ASP A C 1
ATOM 696 O O . ASP A 1 92 ? -3.186 -7.764 -7.710 1.00 77.12 92 ASP A O 1
ATOM 700 N N . GLY A 1 93 ? -1.002 -8.212 -7.553 1.00 85.88 93 GLY A N 1
ATOM 701 C CA . GLY A 1 93 ? -0.596 -7.360 -8.665 1.00 85.88 93 GLY A CA 1
ATOM 702 C C . GLY A 1 93 ? -0.617 -5.862 -8.358 1.00 85.88 93 GLY A C 1
ATOM 703 O O . GLY A 1 93 ? -0.424 -5.056 -9.262 1.00 85.88 93 GLY A O 1
ATOM 704 N N . ARG A 1 94 ? -0.895 -5.444 -7.119 1.00 86.12 94 ARG A N 1
ATOM 705 C CA . ARG A 1 94 ? -1.217 -4.034 -6.834 1.00 86.12 94 ARG A CA 1
ATOM 706 C C . ARG A 1 94 ? -0.013 -3.206 -6.437 1.00 86.12 94 ARG A C 1
ATOM 708 O O . ARG A 1 94 ? -0.038 -1.998 -6.633 1.00 86.12 94 ARG A O 1
ATOM 715 N N . SER A 1 95 ? 1.011 -3.828 -5.872 1.00 91.00 95 SER A N 1
ATOM 716 C CA . SER A 1 95 ? 2.193 -3.158 -5.331 1.00 91.00 95 SER A CA 1
ATOM 717 C C . SER A 1 95 ? 3.472 -3.893 -5.717 1.00 91.00 95 SER A C 1
ATOM 719 O O . SER A 1 95 ? 3.450 -5.058 -6.124 1.00 91.00 95 SER A O 1
ATOM 721 N N . LEU A 1 96 ? 4.608 -3.215 -5.569 1.00 94.12 96 LEU A N 1
ATOM 722 C CA . LEU A 1 96 ? 5.912 -3.869 -5.568 1.00 94.12 96 LEU A CA 1
ATOM 723 C C . LEU A 1 96 ? 6.255 -4.340 -4.155 1.00 94.12 96 LEU A C 1
ATOM 725 O O . LEU A 1 96 ? 6.049 -3.622 -3.177 1.00 94.12 96 LEU A O 1
ATOM 729 N N . LYS A 1 97 ? 6.816 -5.543 -4.055 1.00 93.94 97 LYS A N 1
ATOM 730 C CA . LYS A 1 97 ? 7.376 -6.099 -2.826 1.00 93.94 97 LYS A CA 1
ATOM 731 C C . LYS A 1 97 ? 8.876 -6.304 -2.980 1.00 93.94 97 LYS A C 1
ATOM 733 O O . LYS A 1 97 ? 9.332 -6.803 -4.006 1.00 93.94 97 LYS A O 1
ATOM 738 N N . LEU A 1 98 ? 9.627 -5.963 -1.943 1.00 94.69 98 LEU A N 1
ATOM 739 C CA . LEU A 1 98 ? 11.049 -6.258 -1.821 1.00 94.69 98 LEU A CA 1
ATOM 740 C C . LEU A 1 98 ? 11.248 -7.196 -0.629 1.00 94.69 98 LEU A C 1
ATOM 742 O O . LEU A 1 98 ? 10.642 -7.003 0.426 1.00 94.69 98 LEU A O 1
ATOM 746 N N . VAL A 1 99 ? 12.078 -8.220 -0.791 1.00 93.62 99 VAL A N 1
ATOM 747 C CA . VAL A 1 99 ? 12.374 -9.196 0.262 1.00 93.62 99 VAL A CA 1
ATOM 748 C C . VAL A 1 99 ? 13.882 -9.306 0.442 1.00 93.62 99 VAL A C 1
ATOM 750 O O . VAL A 1 99 ? 14.557 -9.887 -0.402 1.00 93.62 99 VAL A O 1
ATOM 753 N N . ASP A 1 100 ? 14.404 -8.755 1.537 1.00 93.88 100 ASP A N 1
ATOM 754 C CA . ASP A 1 100 ? 15.808 -8.867 1.943 1.00 93.88 100 ASP A CA 1
ATOM 755 C C . ASP A 1 100 ? 15.998 -10.103 2.831 1.00 93.88 100 ASP A C 1
ATOM 757 O O . ASP A 1 100 ? 15.543 -10.155 3.983 1.00 93.88 100 ASP A O 1
ATOM 761 N N . SER A 1 101 ? 16.687 -11.100 2.276 1.00 89.06 101 SER A N 1
ATOM 762 C CA . SER A 1 101 ? 17.083 -12.331 2.974 1.00 89.06 101 SER A CA 1
ATOM 763 C C . SER A 1 101 ? 18.506 -12.260 3.538 1.00 89.06 101 SER A C 1
ATOM 765 O O . SER A 1 101 ? 19.028 -13.260 4.036 1.00 89.06 101 SER A O 1
ATOM 767 N N . GLY A 1 102 ? 19.149 -11.095 3.451 1.00 87.00 102 GLY A N 1
ATOM 768 C CA . GLY A 1 102 ? 20.469 -10.835 3.996 1.00 87.00 102 GLY A CA 1
ATOM 769 C C . GLY A 1 102 ? 20.514 -10.817 5.530 1.00 87.00 102 GLY A C 1
ATOM 770 O O . GLY A 1 102 ? 19.484 -10.837 6.216 1.00 87.00 102 GLY A O 1
ATOM 771 N N . PRO A 1 103 ? 21.732 -10.794 6.101 1.00 84.19 103 PRO A N 1
ATOM 772 C CA . PRO A 1 103 ? 21.913 -10.617 7.536 1.00 84.19 103 PRO A CA 1
ATOM 773 C C . PRO A 1 103 ? 21.426 -9.228 7.974 1.00 84.19 103 PRO A C 1
ATOM 775 O O . PRO A 1 103 ? 21.319 -8.310 7.172 1.00 84.19 103 PRO A O 1
ATOM 778 N N . GLY A 1 104 ? 21.159 -9.060 9.269 1.00 85.06 104 GLY A N 1
ATOM 779 C CA . GLY A 1 104 ? 20.780 -7.769 9.847 1.00 85.06 104 GLY A CA 1
ATOM 780 C C . GLY A 1 104 ? 19.379 -7.749 10.450 1.00 85.06 104 GLY A C 1
ATOM 781 O O . GLY A 1 104 ? 18.526 -8.597 10.189 1.00 85.06 104 GLY A O 1
ATOM 782 N N . THR A 1 105 ? 19.153 -6.782 11.329 1.00 85.50 105 THR A N 1
ATOM 783 C CA . THR A 1 105 ? 17.880 -6.582 12.041 1.00 85.50 105 THR A CA 1
ATOM 784 C C . THR A 1 105 ? 17.277 -5.213 11.766 1.00 85.50 105 THR A C 1
ATOM 786 O O . THR A 1 105 ? 16.257 -4.889 12.364 1.00 85.50 105 THR A O 1
ATOM 789 N N . GLY A 1 106 ? 17.916 -4.409 10.910 1.00 85.62 106 GLY A N 1
ATOM 790 C CA . GLY A 1 106 ? 17.362 -3.148 10.448 1.00 85.62 106 GLY A CA 1
ATOM 791 C C . GLY A 1 106 ? 16.103 -3.358 9.615 1.00 85.62 106 GLY A C 1
ATOM 792 O O . GLY A 1 106 ? 15.734 -4.484 9.269 1.00 85.62 106 GLY A O 1
ATOM 793 N N . GLU A 1 107 ? 15.460 -2.247 9.300 1.00 87.06 107 GLU A N 1
ATOM 794 C CA . GLU A 1 107 ? 14.334 -2.182 8.381 1.00 87.06 107 GLU A CA 1
ATOM 795 C C . GLU A 1 107 ? 14.829 -1.858 6.973 1.00 87.06 107 GLU A C 1
ATOM 797 O O . GLU A 1 107 ? 15.853 -1.194 6.809 1.00 87.06 107 GLU A O 1
ATOM 802 N N . ILE A 1 108 ? 14.098 -2.324 5.961 1.00 91.31 108 ILE A N 1
ATOM 803 C CA . ILE A 1 108 ? 14.365 -1.925 4.579 1.00 91.31 108 ILE A CA 1
ATOM 804 C C . ILE A 1 108 ? 13.768 -0.535 4.377 1.00 91.31 108 ILE A C 1
ATOM 806 O O . ILE A 1 108 ? 12.644 -0.282 4.810 1.00 91.31 108 ILE A O 1
ATOM 810 N N . SER A 1 109 ? 14.466 0.354 3.685 1.00 91.56 109 SER A N 1
ATOM 811 C CA . SER A 1 109 ? 13.878 1.614 3.224 1.00 91.56 109 SER A CA 1
ATOM 812 C C . SER A 1 109 ? 14.297 1.919 1.796 1.00 91.56 109 SER A C 1
ATOM 814 O O . SER A 1 109 ? 15.301 1.400 1.314 1.00 91.56 109 SER A O 1
ATOM 816 N N . VAL A 1 110 ? 13.522 2.754 1.108 1.00 95.44 110 VAL A N 1
ATOM 817 C CA . VAL A 1 110 ? 13.862 3.227 -0.234 1.00 95.44 110 VAL A CA 1
ATOM 818 C C . VAL A 1 110 ? 13.789 4.745 -0.248 1.00 95.44 110 VAL A C 1
ATOM 820 O O . VAL A 1 110 ? 12.742 5.326 0.032 1.00 95.44 110 VAL A O 1
ATOM 823 N N . ASP A 1 111 ? 14.904 5.376 -0.593 1.00 94.12 111 ASP A N 1
ATOM 824 C CA . ASP A 1 111 ? 15.039 6.825 -0.655 1.00 94.12 111 ASP A CA 1
ATOM 825 C C . ASP A 1 111 ? 15.224 7.277 -2.104 1.00 94.12 111 ASP A C 1
ATOM 827 O O . ASP A 1 111 ? 16.042 6.730 -2.848 1.00 94.12 111 ASP A O 1
ATOM 831 N N . GLY A 1 112 ? 14.501 8.320 -2.509 1.00 93.62 112 GLY A N 1
ATOM 832 C CA . GLY A 1 112 ? 14.787 9.019 -3.758 1.00 93.62 112 GLY A CA 1
ATOM 833 C C . GLY A 1 112 ? 16.134 9.727 -3.701 1.00 93.62 112 GLY A C 1
ATOM 834 O O . GLY A 1 112 ? 16.460 10.389 -2.714 1.00 93.62 112 GLY A O 1
ATOM 835 N N . ILE A 1 113 ? 16.905 9.635 -4.781 1.00 94.69 113 ILE A N 1
ATOM 836 C CA . ILE A 1 113 ? 18.194 10.320 -4.913 1.00 94.69 113 ILE A CA 1
ATOM 837 C C . ILE A 1 113 ? 18.213 11.163 -6.187 1.00 94.69 113 ILE A C 1
ATOM 839 O O . ILE A 1 113 ? 17.328 11.064 -7.033 1.00 94.69 113 ILE A O 1
ATOM 843 N N . ASN A 1 114 ? 19.189 12.068 -6.294 1.00 92.19 114 ASN A N 1
ATOM 844 C CA . ASN A 1 114 ? 19.397 12.927 -7.471 1.00 92.19 114 ASN A CA 1
ATOM 845 C C . ASN A 1 114 ? 18.168 13.755 -7.917 1.00 92.19 114 ASN A C 1
ATOM 847 O O . ASN A 1 114 ? 18.129 14.260 -9.035 1.00 92.19 114 ASN A O 1
ATOM 851 N N . GLY A 1 115 ? 17.176 13.937 -7.038 1.00 88.38 115 GLY A N 1
ATOM 852 C CA . GLY A 1 115 ? 15.928 14.642 -7.343 1.00 88.38 115 GLY A CA 1
ATOM 853 C C . GLY A 1 115 ? 14.892 13.813 -8.108 1.00 88.38 115 GLY A C 1
ATOM 854 O O . GLY A 1 115 ? 13.853 14.362 -8.470 1.00 88.38 115 GLY A O 1
ATOM 855 N N . SER A 1 116 ? 15.136 12.519 -8.334 1.00 94.81 116 SER A N 1
ATOM 856 C CA . SER A 1 116 ? 14.169 11.634 -8.978 1.00 94.81 116 SER A CA 1
ATOM 857 C C . SER A 1 116 ? 13.008 11.279 -8.049 1.00 94.81 116 SER A C 1
ATOM 859 O O . SER A 1 116 ? 13.163 11.073 -6.839 1.00 94.81 116 SER A O 1
ATOM 861 N N . ARG A 1 117 ? 11.814 11.181 -8.638 1.00 92.62 117 ARG A N 1
ATOM 862 C CA . ARG A 1 117 ? 10.582 10.752 -7.963 1.00 92.62 117 ARG A CA 1
ATOM 863 C C . ARG A 1 117 ? 10.170 9.337 -8.354 1.00 92.62 117 ARG A C 1
ATOM 865 O O . ARG A 1 117 ? 9.091 8.904 -7.954 1.00 92.62 117 ARG A O 1
ATOM 872 N N . ALA A 1 118 ? 11.034 8.596 -9.047 1.00 95.38 118 ALA A N 1
ATOM 873 C CA . ALA A 1 118 ? 10.693 7.275 -9.558 1.00 95.38 118 ALA A 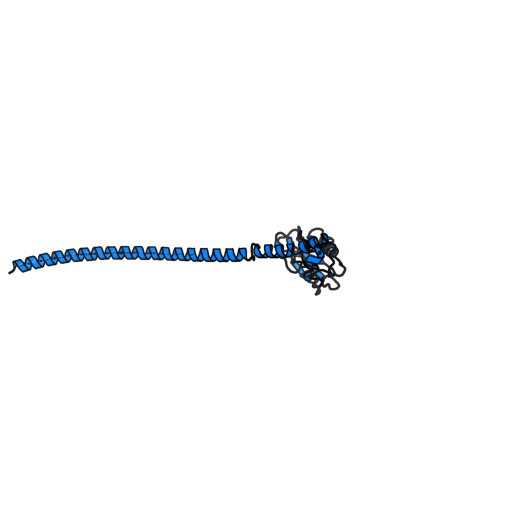CA 1
ATOM 874 C C . ALA A 1 118 ? 10.300 6.297 -8.441 1.00 95.38 118 ALA A C 1
ATOM 876 O O . ALA A 1 118 ? 9.304 5.596 -8.569 1.00 95.38 118 ALA A O 1
ATOM 877 N N . HIS A 1 119 ? 11.000 6.314 -7.299 1.00 94.62 119 HIS A N 1
ATOM 878 C CA . HIS A 1 119 ? 10.615 5.515 -6.127 1.00 94.62 119 HIS A CA 1
ATOM 879 C C . HIS A 1 119 ? 9.176 5.788 -5.666 1.00 94.62 119 HIS A C 1
ATOM 881 O O . HIS A 1 119 ? 8.477 4.854 -5.299 1.00 94.62 119 HIS A O 1
ATOM 887 N N . ALA A 1 120 ? 8.702 7.037 -5.719 1.00 92.88 120 ALA A N 1
ATOM 888 C CA . ALA A 1 120 ? 7.323 7.367 -5.372 1.00 92.88 120 ALA A CA 1
ATOM 889 C C . ALA A 1 120 ? 6.335 6.912 -6.452 1.00 92.88 120 ALA A C 1
ATOM 891 O O . ALA A 1 120 ? 5.296 6.351 -6.123 1.00 92.88 120 ALA A O 1
ATOM 892 N N . GLY A 1 121 ? 6.680 7.087 -7.731 1.00 92.31 121 GLY A N 1
ATOM 893 C CA . GLY A 1 121 ? 5.862 6.596 -8.846 1.00 92.31 121 GLY A CA 1
ATOM 894 C C . GLY A 1 121 ? 5.767 5.066 -8.917 1.00 92.31 121 GLY A C 1
ATOM 895 O O . GLY A 1 121 ? 4.812 4.534 -9.468 1.00 92.31 121 GLY A O 1
ATOM 896 N N . LEU A 1 122 ? 6.728 4.353 -8.330 1.00 94.19 122 LEU A N 1
ATOM 897 C CA . LEU A 1 122 ? 6.729 2.895 -8.186 1.00 94.19 122 LEU A CA 1
ATOM 898 C C . LEU A 1 122 ? 6.123 2.429 -6.848 1.00 94.19 122 LEU A C 1
ATOM 900 O O . LEU A 1 122 ? 6.183 1.244 -6.524 1.00 94.19 122 LEU A O 1
ATOM 904 N N . GLY A 1 123 ? 5.588 3.350 -6.038 1.00 92.69 123 GLY A N 1
ATOM 905 C CA . GLY A 1 123 ? 5.023 3.056 -4.719 1.00 92.69 123 GLY A CA 1
ATOM 906 C C . GLY A 1 123 ? 6.053 2.642 -3.659 1.00 92.69 123 GLY A C 1
ATOM 907 O O . GLY A 1 123 ? 5.680 2.188 -2.585 1.00 92.69 123 GLY A O 1
ATOM 908 N N . LEU A 1 124 ? 7.350 2.788 -3.914 1.00 93.62 124 LEU A N 1
ATOM 909 C CA . LEU A 1 124 ? 8.431 2.394 -3.006 1.00 93.62 124 LEU A CA 1
ATOM 910 C C . LEU A 1 124 ? 8.798 3.475 -1.976 1.00 93.62 124 LEU A C 1
ATOM 912 O O . LEU A 1 124 ? 9.609 3.227 -1.097 1.00 93.62 124 LEU A O 1
ATOM 916 N N . ASN A 1 125 ? 8.208 4.669 -2.029 1.00 88.88 125 ASN A N 1
ATOM 917 C CA . ASN A 1 125 ? 8.468 5.747 -1.063 1.00 88.88 125 ASN A CA 1
ATOM 918 C C . ASN A 1 125 ? 7.853 5.512 0.328 1.00 88.88 125 ASN A C 1
ATOM 920 O O . ASN A 1 125 ? 8.184 6.231 1.270 1.00 88.88 125 ASN A O 1
ATOM 924 N N . PHE A 1 126 ? 6.923 4.564 0.452 1.00 81.31 126 PHE A N 1
ATOM 925 C CA . PHE A 1 126 ? 6.269 4.225 1.710 1.00 81.31 126 PHE A CA 1
ATOM 926 C C . PHE A 1 126 ? 5.974 2.727 1.776 1.00 81.31 126 PHE A C 1
ATOM 928 O O . PHE A 1 126 ? 5.416 2.162 0.833 1.00 81.31 126 PHE A O 1
ATOM 935 N N . ALA A 1 127 ? 6.321 2.105 2.904 1.00 79.25 127 ALA A N 1
ATOM 936 C CA . ALA A 1 127 ? 6.028 0.705 3.164 1.00 79.25 127 ALA A CA 1
ATOM 937 C C . ALA A 1 127 ? 4.667 0.556 3.856 1.00 79.25 127 ALA A C 1
ATOM 939 O O . ALA A 1 127 ? 4.502 0.994 4.992 1.00 79.25 127 ALA A O 1
ATOM 940 N N . LEU A 1 128 ? 3.723 -0.134 3.215 1.00 68.62 128 LEU A N 1
ATOM 941 C CA . LEU A 1 128 ? 2.493 -0.616 3.854 1.00 68.62 128 LEU A CA 1
ATOM 942 C C . LEU A 1 128 ? 2.785 -1.722 4.882 1.00 68.62 128 LEU A C 1
ATOM 944 O O . LEU A 1 128 ? 2.044 -1.906 5.842 1.00 68.62 128 LEU A O 1
ATOM 948 N N . SER A 1 129 ? 3.882 -2.460 4.693 1.00 72.81 129 SER A N 1
ATOM 949 C CA . SER A 1 129 ? 4.387 -3.437 5.655 1.00 72.81 129 SER A CA 1
ATOM 950 C C . SER A 1 129 ? 5.908 -3.493 5.590 1.00 72.81 129 SER A C 1
ATOM 952 O O . SER A 1 129 ? 6.468 -3.640 4.502 1.00 72.81 129 SER A O 1
ATOM 954 N N . ASN A 1 130 ? 6.561 -3.377 6.750 1.00 69.56 130 ASN A N 1
ATOM 955 C CA . ASN A 1 130 ? 8.014 -3.446 6.887 1.00 69.56 130 ASN A CA 1
ATOM 956 C C . ASN A 1 130 ? 8.402 -4.335 8.074 1.00 69.56 130 ASN A C 1
ATOM 958 O O . ASN A 1 130 ? 8.631 -3.861 9.183 1.00 69.56 130 ASN A O 1
ATOM 962 N N . SER A 1 131 ? 8.385 -5.654 7.881 1.00 75.75 131 SER A N 1
ATOM 963 C CA . SER A 1 131 ? 8.719 -6.603 8.948 1.00 75.75 131 SER A CA 1
ATOM 964 C C . SER A 1 131 ? 9.404 -7.846 8.402 1.00 75.75 131 SER A C 1
ATOM 966 O O . SER A 1 131 ? 9.076 -8.340 7.323 1.00 75.75 131 SER A O 1
ATOM 968 N N . GLY A 1 132 ? 10.388 -8.355 9.147 1.00 77.00 132 GLY A N 1
ATOM 969 C CA . GLY A 1 132 ? 11.111 -9.579 8.792 1.00 77.00 132 GLY A CA 1
ATOM 970 C C . GLY A 1 132 ? 11.865 -9.500 7.461 1.00 77.00 132 GLY A C 1
ATOM 971 O O . GLY A 1 132 ? 12.053 -10.531 6.822 1.00 77.00 132 GLY A O 1
ATOM 972 N N . GLY A 1 133 ? 12.265 -8.298 7.032 1.00 82.75 133 GLY A N 1
ATOM 973 C CA . GLY A 1 133 ? 12.909 -8.077 5.737 1.00 82.75 133 GLY A CA 1
ATOM 974 C C . GLY A 1 133 ? 11.967 -8.091 4.546 1.00 82.75 133 GLY A C 1
ATOM 975 O O . GLY A 1 133 ? 12.417 -8.288 3.427 1.00 82.75 133 GLY A O 1
ATOM 976 N N . LYS A 1 134 ? 10.668 -7.899 4.759 1.00 88.19 134 LYS A N 1
ATOM 977 C CA . LYS A 1 134 ? 9.713 -7.655 3.680 1.00 88.19 134 LYS A CA 1
ATOM 978 C C . LYS A 1 134 ? 9.355 -6.183 3.671 1.00 88.19 134 LYS A C 1
ATOM 980 O O . LYS A 1 134 ? 8.976 -5.663 4.712 1.00 88.19 134 LYS A O 1
ATOM 985 N N . PHE A 1 135 ? 9.428 -5.568 2.504 1.00 90.00 135 PHE A N 1
ATOM 986 C CA . PHE A 1 135 ? 8.956 -4.224 2.218 1.00 90.00 135 PHE A CA 1
ATOM 987 C C . PHE A 1 135 ? 7.830 -4.346 1.195 1.00 90.00 135 PHE A C 1
ATOM 989 O O . PHE A 1 135 ? 8.064 -4.835 0.092 1.00 90.00 135 PHE A O 1
ATOM 996 N N . ILE A 1 136 ? 6.613 -3.939 1.542 1.00 89.81 136 ILE A N 1
ATOM 997 C CA . ILE A 1 136 ? 5.490 -3.876 0.595 1.00 89.81 136 ILE A CA 1
ATOM 998 C C . ILE A 1 136 ? 5.211 -2.409 0.305 1.00 89.81 136 ILE A C 1
ATOM 1000 O O . ILE A 1 136 ? 4.873 -1.667 1.223 1.00 89.81 136 ILE A O 1
ATOM 1004 N N . GLY A 1 137 ? 5.369 -1.999 -0.951 1.00 89.00 137 GLY A N 1
ATOM 1005 C CA . GLY A 1 137 ? 5.111 -0.636 -1.394 1.00 89.00 137 GLY A CA 1
ATOM 1006 C C . GLY A 1 137 ? 3.625 -0.280 -1.435 1.00 89.00 137 GLY A C 1
ATOM 1007 O O . GLY A 1 137 ? 2.741 -1.104 -1.203 1.00 89.00 137 GLY A O 1
ATOM 1008 N N . SER A 1 138 ? 3.358 0.973 -1.770 1.00 88.69 138 SER A N 1
ATOM 1009 C CA . SER A 1 138 ? 2.025 1.513 -2.024 1.00 88.69 138 SER A CA 1
ATOM 1010 C C . SER A 1 138 ? 1.445 1.014 -3.363 1.00 88.69 138 SER A C 1
ATOM 1012 O O . SER A 1 138 ? 2.191 0.504 -4.205 1.00 88.69 138 SER A O 1
ATOM 1014 N N . PRO A 1 139 ? 0.122 1.150 -3.588 1.00 88.19 139 PRO A N 1
ATOM 1015 C CA . PRO A 1 139 ? -0.513 0.724 -4.834 1.00 88.19 139 PRO A CA 1
ATOM 1016 C C . PRO A 1 139 ? 0.024 1.453 -6.079 1.00 88.19 139 PRO A C 1
ATOM 1018 O O . PRO A 1 139 ? 0.203 2.667 -6.055 1.00 88.19 139 PRO A O 1
ATOM 1021 N N . LEU A 1 140 ? 0.215 0.711 -7.174 1.00 88.50 140 LEU A N 1
ATOM 1022 C CA . LEU A 1 140 ? 0.780 1.165 -8.456 1.00 88.50 140 LEU A CA 1
ATOM 1023 C C . LEU A 1 140 ? -0.239 1.843 -9.385 1.00 88.50 140 LEU A C 1
ATOM 1025 O O . LEU A 1 140 ? 0.142 2.607 -10.268 1.00 88.50 140 LEU A O 1
ATOM 1029 N N . ASN A 1 141 ? -1.532 1.551 -9.200 1.00 85.88 141 ASN A N 1
ATOM 1030 C CA . ASN A 1 141 ? -2.656 2.156 -9.926 1.00 85.88 141 ASN A CA 1
ATOM 1031 C C . ASN A 1 141 ? -2.464 2.254 -11.467 1.00 85.88 141 ASN A C 1
ATOM 1033 O O . ASN A 1 141 ? -2.478 3.363 -11.995 1.00 85.88 141 ASN A O 1
ATOM 1037 N N . PRO A 1 142 ? -2.309 1.143 -12.215 1.00 82.62 142 PRO A N 1
ATOM 1038 C CA . PRO A 1 142 ? -2.102 1.189 -13.676 1.00 82.62 142 PRO A CA 1
ATOM 1039 C C . PRO A 1 142 ? -3.344 1.678 -14.443 1.00 82.62 142 PRO A C 1
ATOM 1041 O O . PRO A 1 142 ? -4.437 1.271 -14.103 1.00 82.62 142 PRO A O 1
ATOM 1044 N N . GLU A 1 143 ? -3.245 2.548 -15.446 1.00 79.94 143 GLU A N 1
ATOM 1045 C CA . GLU A 1 143 ? -4.332 3.282 -16.120 1.00 79.94 143 GLU A CA 1
ATOM 1046 C C . GLU A 1 143 ? -5.562 2.411 -16.453 1.00 79.94 143 GLU A C 1
ATOM 1048 O O . GLU A 1 143 ? -5.449 1.267 -16.886 1.00 79.94 143 GLU A O 1
ATOM 1053 N N . GLY A 1 144 ? -6.762 2.958 -16.221 1.00 68.81 144 GLY A N 1
ATOM 1054 C CA . GLY A 1 144 ? -8.038 2.278 -16.471 1.00 68.81 144 GLY A CA 1
ATOM 1055 C C . GLY A 1 144 ? -8.925 2.146 -15.230 1.00 68.81 144 GLY A C 1
ATOM 1056 O O . GLY A 1 144 ? -8.470 2.191 -14.088 1.00 68.81 144 GLY A O 1
ATOM 1057 N N . ALA A 1 145 ? -10.237 2.011 -15.442 1.00 61.12 145 ALA A N 1
ATOM 1058 C CA . ALA A 1 145 ? -11.199 1.869 -14.352 1.00 61.12 145 ALA A CA 1
ATOM 1059 C C . ALA A 1 145 ? -11.188 0.425 -13.807 1.00 61.12 145 ALA A C 1
ATOM 1061 O O . ALA A 1 145 ? -11.462 -0.491 -14.582 1.00 61.12 145 ALA A O 1
ATOM 1062 N N . PRO A 1 146 ? -10.958 0.196 -12.495 1.00 66.88 146 PRO A N 1
ATOM 1063 C CA . PRO A 1 146 ? -11.050 -1.145 -11.927 1.00 66.88 146 PRO A CA 1
ATOM 1064 C C . PRO A 1 146 ? -12.470 -1.683 -12.084 1.00 66.88 146 PRO A C 1
ATOM 1066 O O . PRO A 1 146 ? -13.450 -0.929 -11.935 1.00 66.88 146 PRO A O 1
ATOM 1069 N N . GLY A 1 147 ? -12.557 -2.984 -12.362 1.00 73.56 147 GLY A N 1
ATOM 1070 C CA . GLY A 1 147 ? -13.815 -3.700 -12.480 1.00 73.56 147 GLY A CA 1
ATOM 1071 C C . GLY A 1 147 ? -14.646 -3.593 -11.202 1.00 73.56 147 GLY A C 1
ATOM 1072 O O . GLY A 1 147 ? -14.133 -3.366 -10.103 1.00 73.56 147 GLY A O 1
ATOM 1073 N N . ILE A 1 148 ? -15.962 -3.741 -11.335 1.00 79.12 148 ILE A N 1
ATOM 1074 C CA . ILE A 1 148 ? -16.917 -3.554 -10.231 1.00 79.12 148 ILE A CA 1
ATOM 1075 C C . ILE A 1 148 ? -16.604 -4.478 -9.038 1.00 79.12 148 ILE A C 1
ATOM 1077 O O . ILE A 1 148 ? -16.781 -4.061 -7.893 1.00 79.12 148 ILE A O 1
ATOM 1081 N N . ALA A 1 149 ? -16.111 -5.698 -9.278 1.00 74.25 149 ALA A N 1
ATOM 1082 C CA . ALA A 1 149 ? -15.765 -6.645 -8.219 1.00 74.25 149 ALA A CA 1
ATOM 1083 C C . ALA A 1 149 ? -14.587 -6.165 -7.364 1.00 74.25 149 ALA A C 1
ATOM 1085 O O . ALA A 1 149 ? -14.643 -6.299 -6.149 1.00 74.25 149 ALA A O 1
ATOM 1086 N N . HIS A 1 150 ? -13.574 -5.536 -7.959 1.00 72.31 150 HIS A N 1
ATOM 1087 C CA . HIS A 1 150 ? -12.453 -4.993 -7.193 1.00 72.31 150 HIS A CA 1
ATOM 1088 C C . HIS A 1 150 ? -12.811 -3.747 -6.405 1.00 72.31 150 HIS A C 1
ATOM 1090 O O . HIS A 1 150 ? -12.345 -3.581 -5.290 1.00 72.31 150 HIS A O 1
ATOM 1096 N N . ARG A 1 151 ? -13.707 -2.901 -6.922 1.00 71.69 151 ARG A N 1
ATOM 1097 C CA . ARG A 1 151 ? -14.230 -1.788 -6.114 1.00 71.69 151 ARG A CA 1
ATOM 1098 C C . ARG A 1 151 ? -14.998 -2.292 -4.896 1.00 71.69 151 ARG A C 1
ATOM 1100 O O . ARG A 1 151 ? -14.975 -1.659 -3.847 1.00 71.69 151 ARG A O 1
ATOM 1107 N N . LEU A 1 152 ? -15.715 -3.405 -5.049 1.00 79.38 152 LEU A N 1
ATOM 1108 C CA . LEU A 1 152 ? -16.390 -4.059 -3.935 1.00 79.38 152 LEU A CA 1
ATOM 1109 C C . LEU A 1 152 ? -15.377 -4.663 -2.958 1.00 79.38 152 LEU A C 1
ATOM 1111 O O . LEU A 1 152 ? -15.560 -4.515 -1.759 1.00 79.38 152 LEU A O 1
ATOM 1115 N N . GLU A 1 153 ? -14.323 -5.298 -3.458 1.00 75.31 153 GLU A N 1
ATOM 1116 C CA . GLU A 1 153 ? -13.223 -5.837 -2.655 1.00 75.31 153 GLU A CA 1
ATOM 1117 C C . GLU A 1 153 ? -12.502 -4.740 -1.863 1.00 75.31 153 GLU A C 1
ATOM 1119 O O . GLU A 1 153 ? -12.411 -4.855 -0.651 1.00 75.31 153 GLU A O 1
ATOM 1124 N N . ASP A 1 154 ? -12.143 -3.616 -2.490 1.00 78.00 154 ASP A N 1
ATOM 1125 C CA . ASP A 1 154 ? -11.551 -2.447 -1.819 1.00 78.00 154 ASP A CA 1
ATOM 1126 C C . ASP A 1 154 ? -12.436 -1.917 -0.682 1.00 78.00 154 ASP A C 1
ATOM 1128 O O . ASP A 1 154 ? -11.955 -1.531 0.384 1.00 78.00 154 ASP A O 1
ATOM 1132 N N . LEU A 1 155 ? -13.754 -1.890 -0.903 1.00 79.69 155 LEU A N 1
ATOM 1133 C CA . LEU A 1 155 ? -14.711 -1.509 0.131 1.00 79.69 155 LEU A CA 1
ATOM 1134 C C . LEU A 1 155 ? -14.779 -2.556 1.244 1.00 79.69 155 LEU A C 1
ATOM 1136 O O . LEU A 1 155 ? -14.870 -2.183 2.409 1.00 79.69 155 LEU A O 1
ATOM 1140 N N . LEU A 1 156 ? -14.769 -3.848 0.909 1.00 84.38 156 LEU A N 1
ATOM 1141 C CA . LEU A 1 156 ? -14.784 -4.923 1.898 1.00 84.38 156 LEU A CA 1
ATOM 1142 C C . LEU A 1 156 ? -13.511 -4.905 2.743 1.00 84.38 156 LEU A C 1
ATOM 1144 O O . LEU A 1 156 ? -13.624 -4.978 3.964 1.00 84.38 156 LEU A O 1
ATOM 1148 N N . ASP A 1 157 ? -12.347 -4.713 2.135 1.00 79.50 157 ASP A N 1
ATOM 1149 C CA . ASP A 1 157 ? -11.071 -4.562 2.831 1.00 79.50 157 ASP A CA 1
ATOM 1150 C C . ASP A 1 157 ? -11.095 -3.335 3.739 1.00 79.50 157 ASP A C 1
ATOM 1152 O O . ASP A 1 157 ? -10.865 -3.464 4.934 1.00 79.50 157 ASP A O 1
ATOM 1156 N N . PHE A 1 158 ? -11.505 -2.160 3.249 1.00 78.81 158 PHE A N 1
ATOM 1157 C CA . PHE A 1 158 ? -11.625 -0.973 4.104 1.00 78.81 158 PHE A CA 1
ATOM 1158 C C . PHE A 1 158 ? -12.625 -1.154 5.260 1.00 78.81 158 PHE A C 1
ATOM 1160 O O . PHE A 1 158 ? -12.439 -0.622 6.352 1.00 78.81 158 PHE A O 1
ATOM 1167 N N . LEU A 1 159 ? -13.725 -1.881 5.054 1.00 80.81 159 LEU A N 1
ATOM 1168 C CA . LEU A 1 159 ? -14.697 -2.128 6.121 1.00 80.81 159 LEU A CA 1
ATOM 1169 C C . LEU A 1 159 ? -14.177 -3.142 7.148 1.00 80.81 159 LEU A C 1
ATOM 1171 O O . LEU A 1 159 ? -14.490 -2.996 8.332 1.00 80.81 159 LEU A O 1
ATOM 1175 N N . THR A 1 160 ? -13.430 -4.150 6.693 1.00 87.69 160 THR A N 1
ATOM 1176 C CA . THR A 1 160 ? -12.986 -5.305 7.488 1.00 87.69 160 THR A CA 1
ATOM 1177 C C . THR A 1 160 ? -11.537 -5.225 7.956 1.00 87.69 160 THR A C 1
ATOM 1179 O O . THR A 1 160 ? -11.115 -6.114 8.698 1.00 87.69 160 THR A O 1
ATOM 1182 N N . ASP A 1 161 ? -10.808 -4.168 7.584 1.00 81.94 161 ASP A N 1
ATOM 1183 C CA . ASP A 1 161 ? -9.425 -3.964 7.999 1.00 81.94 161 ASP A CA 1
ATOM 1184 C C . ASP A 1 161 ? -9.326 -4.045 9.534 1.00 81.94 161 ASP A C 1
ATOM 1186 O O . ASP A 1 161 ? -10.047 -3.324 10.237 1.00 81.94 161 ASP A O 1
ATOM 1190 N N . PRO A 1 162 ? -8.475 -4.936 10.076 1.00 74.56 162 PRO A N 1
ATOM 1191 C CA . PRO A 1 162 ? -8.397 -5.160 11.515 1.00 74.56 162 PRO A CA 1
ATOM 1192 C C . PRO A 1 162 ? -7.915 -3.958 12.331 1.00 74.56 162 PRO A C 1
ATOM 1194 O O . PRO A 1 162 ? -8.108 -3.962 13.544 1.00 74.56 162 PRO A O 1
ATOM 1197 N N . SER A 1 163 ? -7.252 -2.982 11.706 1.00 63.66 163 SER A N 1
ATOM 1198 C CA . SER A 1 163 ? -6.577 -1.879 12.399 1.00 63.66 163 SER A CA 1
ATOM 1199 C C . SER A 1 163 ? -7.328 -0.561 12.229 1.00 63.66 163 SER A C 1
ATOM 1201 O O . SER A 1 163 ? -7.603 0.119 13.212 1.00 63.66 163 SER A O 1
ATOM 1203 N N . ASP A 1 164 ? -7.705 -0.225 10.997 1.00 65.88 164 ASP A N 1
ATOM 1204 C CA . ASP A 1 164 ? -8.301 1.069 10.643 1.00 65.88 164 ASP A CA 1
ATOM 1205 C C . ASP A 1 164 ? -9.700 0.930 10.025 1.00 65.88 164 ASP A C 1
ATOM 1207 O O . ASP A 1 164 ? -10.328 1.917 9.623 1.00 65.88 164 ASP A O 1
ATOM 1211 N N . GLY A 1 165 ? -10.223 -0.296 9.960 1.00 72.06 165 GLY A N 1
ATOM 1212 C CA . GLY A 1 165 ? -11.519 -0.564 9.365 1.00 72.06 165 GLY A CA 1
ATOM 1213 C C . GLY A 1 165 ? -12.675 -0.029 10.201 1.00 72.06 165 GLY A C 1
ATOM 1214 O O . GLY A 1 165 ? -12.640 0.018 11.433 1.00 72.06 165 GLY A O 1
ATOM 1215 N N . SER A 1 166 ? -13.767 0.351 9.535 1.00 81.31 166 SER A N 1
ATOM 1216 C CA . SER A 1 166 ? -14.943 0.898 10.234 1.00 81.31 166 SER A CA 1
ATOM 1217 C C . SER A 1 166 ? -15.557 -0.080 11.251 1.00 81.31 166 SER A C 1
ATOM 1219 O O . SER A 1 166 ? -16.124 0.357 12.254 1.00 81.31 166 SER A O 1
ATOM 1221 N N . ILE A 1 167 ? -15.423 -1.395 11.024 1.00 86.44 167 ILE A N 1
ATOM 1222 C CA . ILE A 1 167 ? -15.879 -2.436 11.954 1.00 86.44 167 ILE A CA 1
ATOM 1223 C C . ILE A 1 167 ? -14.942 -2.535 13.160 1.00 86.44 167 ILE A C 1
ATOM 1225 O O . ILE A 1 167 ? -15.429 -2.608 14.290 1.00 86.44 167 ILE A O 1
ATOM 1229 N N . ALA A 1 168 ? -13.625 -2.502 12.939 1.00 78.62 168 ALA A N 1
ATOM 1230 C CA . ALA A 1 168 ? -12.638 -2.482 14.015 1.00 78.62 168 ALA A CA 1
ATOM 1231 C C . ALA A 1 168 ? -12.839 -1.243 14.900 1.00 78.62 168 ALA A C 1
ATOM 1233 O O . ALA A 1 168 ? -13.070 -1.372 16.097 1.00 78.62 168 ALA A O 1
ATOM 1234 N N . SER A 1 169 ? -12.955 -0.055 14.298 1.00 76.88 169 SER A N 1
ATOM 1235 C CA . SER A 1 169 ? -13.216 1.197 15.021 1.00 76.88 169 SER A CA 1
ATOM 1236 C C . SER A 1 169 ? -14.540 1.184 15.802 1.00 76.88 169 SER A C 1
ATOM 1238 O O . SER A 1 169 ? -14.620 1.677 16.932 1.00 76.88 169 SER A O 1
ATOM 1240 N N . ALA A 1 170 ? -15.599 0.591 15.237 1.00 85.38 170 ALA A N 1
ATOM 1241 C CA . ALA A 1 170 ? -16.857 0.403 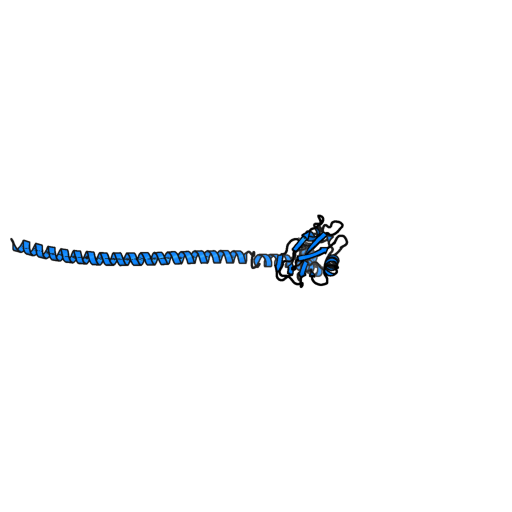15.956 1.00 85.38 170 ALA A CA 1
ATOM 1242 C C . ALA A 1 170 ? -16.711 -0.570 17.139 1.00 85.38 170 ALA A C 1
ATOM 1244 O O . ALA A 1 170 ? -17.326 -0.339 18.182 1.00 85.38 170 ALA A O 1
ATOM 1245 N N . THR A 1 171 ? -15.903 -1.622 16.988 1.00 90.75 171 THR A N 1
ATOM 1246 C CA . THR A 1 171 ? -15.601 -2.606 18.039 1.00 90.75 171 THR A CA 1
ATOM 1247 C C . THR A 1 171 ? -14.816 -1.951 19.171 1.00 90.75 171 THR A C 1
ATOM 1249 O O . THR A 1 171 ? -15.287 -1.956 20.305 1.00 90.75 171 THR A O 1
ATOM 1252 N N . ASP A 1 172 ? -13.734 -1.241 18.855 1.00 87.12 172 ASP A N 1
ATOM 1253 C CA . ASP A 1 172 ? -12.934 -0.492 19.829 1.00 87.12 172 ASP A CA 1
ATOM 1254 C C . ASP A 1 172 ? -13.780 0.527 20.603 1.00 87.12 172 ASP A C 1
ATOM 1256 O O . ASP A 1 172 ? -13.674 0.671 21.823 1.00 87.12 172 ASP A O 1
ATOM 1260 N N . GLY A 1 173 ? -14.673 1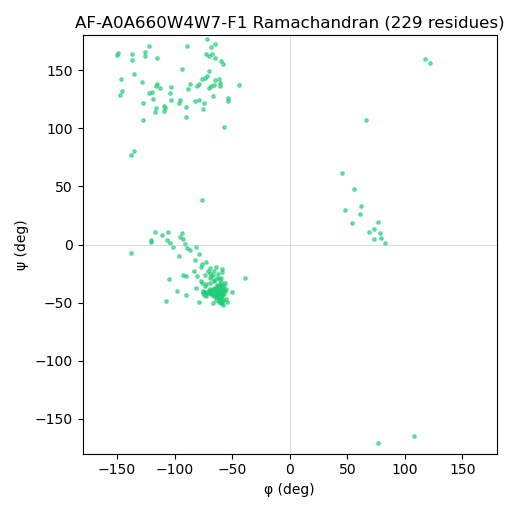.236 19.906 1.00 88.56 173 GLY A N 1
ATOM 1261 C CA . GLY A 1 173 ? -15.586 2.186 20.534 1.00 88.56 173 GLY A CA 1
ATOM 1262 C C . GLY A 1 173 ? -16.610 1.526 21.467 1.00 88.56 173 GLY A C 1
ATOM 1263 O O . GLY A 1 173 ? -17.051 2.152 22.436 1.00 88.56 173 GLY A O 1
ATOM 1264 N N . LEU A 1 174 ? -17.015 0.283 21.191 1.00 95.50 174 LEU A N 1
ATOM 1265 C CA . LEU A 1 174 ? -17.863 -0.503 22.088 1.00 95.50 174 LEU A CA 1
ATOM 1266 C C . LEU A 1 174 ? -17.066 -1.019 23.290 1.00 95.50 174 LEU A C 1
ATOM 1268 O O . LEU A 1 174 ? -17.560 -0.900 24.411 1.00 95.50 174 LEU A O 1
ATOM 1272 N N . ASP A 1 175 ? -15.834 -1.480 23.091 1.00 93.75 175 ASP A N 1
ATOM 1273 C CA . ASP A 1 175 ? -14.962 -1.961 24.166 1.00 93.75 175 ASP A CA 1
ATOM 1274 C C . ASP A 1 175 ? -14.621 -0.843 25.160 1.00 93.75 175 ASP A C 1
ATOM 1276 O O . ASP A 1 175 ? -14.788 -1.001 26.370 1.00 93.75 175 ASP A O 1
ATOM 1280 N N . GLN A 1 176 ? -14.303 0.359 24.672 1.00 93.94 176 GLN A N 1
ATOM 1281 C CA . GLN A 1 176 ? -14.106 1.533 25.533 1.00 93.94 176 GLN A CA 1
ATOM 1282 C C . GLN A 1 176 ? -15.360 1.893 26.344 1.00 93.94 176 GLN A C 1
ATOM 1284 O O . GLN A 1 176 ? -15.269 2.334 27.496 1.00 93.94 176 GLN A O 1
ATOM 1289 N N . LYS A 1 177 ? -16.556 1.721 25.763 1.00 94.00 177 LYS A N 1
ATOM 1290 C CA . LYS A 1 177 ? -17.816 1.930 26.494 1.00 94.00 177 LYS A CA 1
ATOM 1291 C C . LYS A 1 177 ? -18.017 0.869 27.567 1.00 94.00 177 LYS A C 1
ATOM 1293 O O . LYS A 1 177 ? -18.465 1.222 28.658 1.00 94.00 177 LYS A O 1
ATOM 1298 N N . ILE A 1 178 ? -17.685 -0.389 27.278 1.00 97.25 178 ILE A N 1
ATOM 1299 C CA . ILE A 1 178 ? -17.741 -1.489 28.246 1.00 97.25 178 ILE A CA 1
ATOM 1300 C C . ILE A 1 178 ? -16.820 -1.181 29.428 1.00 97.25 178 ILE A C 1
ATOM 1302 O O . ILE A 1 178 ? -17.308 -1.143 30.556 1.00 97.25 178 ILE A O 1
ATOM 1306 N N . GLU A 1 179 ? -15.559 -0.813 29.189 1.00 96.31 179 GLU A N 1
ATOM 1307 C CA . GLU A 1 179 ? -14.640 -0.413 30.265 1.00 96.31 179 GLU A CA 1
ATOM 1308 C C . GLU A 1 179 ? -15.182 0.764 31.095 1.00 96.31 179 GLU A C 1
ATOM 1310 O O . GLU A 1 179 ? -15.026 0.831 32.320 1.00 96.31 179 GLU A O 1
ATOM 1315 N N . GLY A 1 180 ? -15.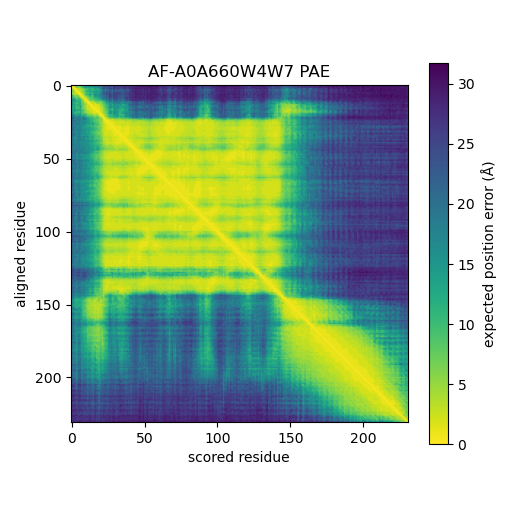823 1.733 30.436 1.00 96.12 180 GLY A N 1
ATOM 1316 C CA . GLY A 1 180 ? -16.470 2.858 31.106 1.00 96.12 180 GLY A CA 1
ATOM 1317 C C . GLY A 1 180 ? -17.614 2.419 32.025 1.00 96.12 180 GLY A C 1
ATOM 1318 O O . GLY A 1 180 ? -17.754 2.947 33.135 1.00 96.12 180 GLY A O 1
ATOM 1319 N N . TYR A 1 181 ? -18.417 1.447 31.588 1.00 97.12 181 TYR A N 1
ATOM 1320 C CA . TYR A 1 181 ? -19.482 0.864 32.398 1.00 97.12 181 TYR A CA 1
ATOM 1321 C C . TYR A 1 181 ? -18.940 0.029 33.555 1.00 97.12 181 TYR A C 1
ATOM 1323 O O . TYR A 1 181 ? -19.429 0.199 34.670 1.00 97.12 181 TYR A O 1
ATOM 1331 N N . GLU A 1 182 ? -17.899 -0.774 33.348 1.00 97.06 182 GLU A N 1
ATOM 1332 C CA . GLU A 1 182 ? -17.238 -1.537 34.415 1.00 97.06 182 GLU A CA 1
ATOM 1333 C C . GLU A 1 182 ? -16.716 -0.615 35.524 1.00 97.06 182 GLU A C 1
ATOM 1335 O O . GLU A 1 182 ? -17.059 -0.787 36.695 1.00 97.06 182 GLU A O 1
ATOM 1340 N N . LYS A 1 183 ? -16.014 0.467 35.160 1.00 97.75 183 LYS A N 1
ATOM 1341 C CA . LYS A 1 183 ? -15.560 1.494 36.119 1.00 97.75 183 LYS A CA 1
ATOM 1342 C C . LYS A 1 183 ? -16.718 2.190 36.841 1.00 97.75 183 LYS A C 1
ATOM 1344 O O . LYS A 1 183 ? -16.561 2.687 37.958 1.00 97.75 183 LYS A O 1
ATOM 1349 N N . SER A 1 184 ? -17.879 2.308 36.196 1.00 96.88 184 SER A N 1
ATOM 1350 C CA . SER A 1 184 ? -19.077 2.875 36.823 1.00 96.88 184 SER A CA 1
ATOM 1351 C C . SER A 1 184 ? -19.680 1.915 37.844 1.00 96.88 184 SER A C 1
ATOM 1353 O O . SER A 1 184 ? -20.042 2.345 38.941 1.00 96.88 184 SER A O 1
ATOM 1355 N N . ILE A 1 185 ? -19.746 0.628 37.497 1.00 97.19 185 ILE A N 1
ATOM 1356 C CA . ILE A 1 185 ? -20.216 -0.449 38.371 1.00 97.19 185 ILE A CA 1
ATOM 1357 C C . ILE A 1 185 ? -19.352 -0.506 39.629 1.00 97.19 185 ILE A C 1
ATOM 1359 O O . ILE A 1 185 ? -19.899 -0.382 40.721 1.00 97.19 185 ILE A O 1
ATOM 1363 N N . GLU A 1 186 ? -18.026 -0.524 39.488 1.00 97.88 186 GLU A N 1
ATOM 1364 C CA . GLU A 1 186 ? -17.089 -0.542 40.621 1.00 97.88 186 GLU A CA 1
ATOM 1365 C C . GLU A 1 186 ? -17.336 0.633 41.592 1.00 97.88 186 GLU A C 1
ATOM 1367 O O . GLU A 1 186 ? -17.485 0.467 42.805 1.00 97.88 186 GLU A O 1
ATOM 1372 N N . LYS A 1 187 ? -17.492 1.853 41.061 1.00 97.31 187 LYS A N 1
ATOM 1373 C CA . LYS A 1 187 ? -17.807 3.037 41.882 1.00 97.31 187 LYS A CA 1
ATOM 1374 C C . LYS A 1 187 ? -19.183 2.959 42.542 1.00 97.31 187 LYS A C 1
ATOM 1376 O O . LYS A 1 187 ? -19.394 3.564 43.597 1.00 97.31 187 LYS A O 1
ATOM 1381 N N . MET A 1 188 ? -20.157 2.310 41.906 1.00 97.06 188 MET A N 1
ATOM 1382 C CA . MET A 1 188 ? -21.478 2.098 42.498 1.00 97.06 188 MET A CA 1
ATOM 1383 C C . MET A 1 188 ? -21.417 1.076 43.632 1.00 97.06 188 MET A C 1
ATOM 1385 O O . MET A 1 188 ? -22.019 1.329 44.675 1.00 97.06 188 MET A O 1
ATOM 1389 N N . GLU A 1 189 ? -20.659 -0.005 43.471 1.00 97.06 189 GLU A N 1
ATOM 1390 C CA . GLU A 1 189 ? -20.428 -1.022 44.502 1.00 97.06 189 GLU A CA 1
ATOM 1391 C C . GLU A 1 189 ? -19.774 -0.412 45.748 1.00 97.06 189 GLU A C 1
ATOM 1393 O O . GLU A 1 189 ? -20.319 -0.529 46.847 1.00 97.06 189 GLU A O 1
ATOM 1398 N N . GLU A 1 190 ? -18.710 0.380 45.579 1.00 97.75 190 GLU A N 1
ATOM 1399 C CA . GLU A 1 190 ? -18.041 1.072 46.693 1.00 97.75 190 GLU A CA 1
ATOM 1400 C C . GLU A 1 190 ? -19.003 2.013 47.452 1.00 97.75 190 GLU A C 1
ATOM 1402 O O . GLU A 1 190 ? -18.990 2.140 48.684 1.00 97.75 190 GLU A O 1
ATOM 1407 N N . ARG A 1 191 ? -19.888 2.702 46.719 1.00 96.12 191 ARG A N 1
ATOM 1408 C CA . ARG A 1 191 ? -20.911 3.574 47.316 1.00 96.12 191 ARG A CA 1
ATOM 1409 C C . ARG A 1 191 ? -21.984 2.782 48.055 1.00 96.12 191 ARG A C 1
ATOM 1411 O O . ARG A 1 191 ? -22.474 3.271 49.077 1.00 96.12 191 ARG A O 1
ATOM 1418 N N . LEU A 1 192 ? -22.390 1.626 47.533 1.00 97.12 192 LEU A N 1
ATOM 1419 C CA . LEU A 1 192 ? -23.362 0.748 48.180 1.00 97.12 192 LEU A CA 1
ATOM 1420 C C . LEU A 1 192 ? -22.803 0.213 49.500 1.00 97.12 192 LEU A C 1
ATOM 1422 O O . LEU A 1 192 ? -23.494 0.319 50.512 1.00 97.12 192 LEU A O 1
ATOM 1426 N N . GLU A 1 193 ? -21.538 -0.205 49.532 1.00 97.25 193 GLU A N 1
ATOM 1427 C CA . GLU A 1 193 ? -20.869 -0.674 50.752 1.00 97.25 193 GLU A CA 1
ATOM 1428 C C . GLU A 1 193 ? -20.793 0.429 51.824 1.00 97.25 193 GLU A C 1
ATOM 1430 O O . GLU A 1 193 ? -21.184 0.242 52.982 1.00 97.25 193 GLU A O 1
ATOM 1435 N N . LYS A 1 194 ? -20.394 1.647 51.435 1.00 96.94 194 LYS A N 1
ATOM 1436 C CA . LYS A 1 194 ? -20.384 2.809 52.344 1.00 96.94 194 LYS A CA 1
ATOM 1437 C C . LYS A 1 194 ? -21.777 3.142 52.885 1.00 96.94 194 LYS A C 1
ATOM 1439 O O . LYS A 1 194 ? -21.913 3.511 54.055 1.00 96.94 194 LYS A O 1
ATOM 1444 N N . LYS A 1 195 ? -22.818 3.039 52.050 1.00 95.69 195 LYS A N 1
ATOM 1445 C CA . LYS A 1 195 ? -24.210 3.258 52.476 1.00 95.69 195 LYS A CA 1
ATOM 1446 C C . LYS A 1 195 ? -24.680 2.175 53.441 1.00 95.69 195 LYS A C 1
ATOM 1448 O O . LYS A 1 195 ? -25.315 2.529 54.433 1.00 95.69 195 LYS A O 1
ATOM 1453 N N . GLU A 1 196 ? -24.367 0.910 53.172 1.00 96.44 196 GLU A N 1
ATOM 1454 C CA . GLU A 1 196 ? -24.691 -0.210 54.055 1.00 96.44 196 GLU A CA 1
ATOM 1455 C C . GLU A 1 196 ? -24.072 0.003 55.437 1.00 96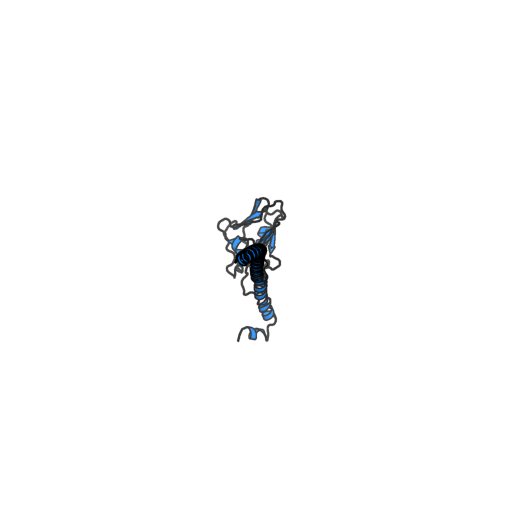.44 196 GLU A C 1
ATOM 1457 O O . GLU A 1 196 ? -24.792 0.001 56.437 1.00 96.44 196 GLU A O 1
ATOM 1462 N N . LYS A 1 197 ? -22.763 0.283 55.493 1.00 96.44 197 LYS A N 1
ATOM 1463 C CA . LYS A 1 197 ? -22.058 0.553 56.750 1.00 96.44 197 LYS A CA 1
ATOM 1464 C C . LYS A 1 197 ? -22.721 1.683 57.537 1.00 96.44 197 LYS A C 1
ATOM 1466 O O . LYS A 1 197 ? -23.057 1.513 58.705 1.00 96.44 197 LYS A O 1
ATOM 1471 N N . ARG A 1 198 ? -22.992 2.814 56.878 1.00 96.44 198 ARG A N 1
ATOM 1472 C CA . ARG A 1 198 ? -23.643 3.966 57.517 1.00 96.44 198 ARG A CA 1
ATOM 1473 C C . ARG A 1 198 ? -25.028 3.622 58.073 1.00 96.44 198 ARG A C 1
ATOM 1475 O O . ARG A 1 198 ? -25.376 4.095 59.150 1.00 96.44 198 ARG A O 1
ATOM 1482 N N . LEU A 1 199 ? -25.827 2.843 57.344 1.00 95.56 199 LEU A N 1
ATOM 1483 C CA . LEU A 1 199 ? -27.156 2.425 57.802 1.00 95.56 199 LEU A CA 1
ATOM 1484 C C . LEU A 1 199 ? -27.073 1.479 59.007 1.00 95.56 199 LEU A C 1
ATOM 1486 O O . LEU A 1 199 ? -27.858 1.632 59.939 1.00 95.56 199 LEU A O 1
ATOM 1490 N N . ARG A 1 200 ? -26.104 0.554 59.029 1.00 95.62 200 ARG A N 1
ATOM 1491 C CA . ARG A 1 200 ? -25.846 -0.320 60.187 1.00 95.62 200 ARG A CA 1
ATOM 1492 C C . ARG A 1 200 ? -25.462 0.486 61.433 1.00 95.62 200 ARG A C 1
ATOM 1494 O O . ARG A 1 200 ? -26.016 0.251 62.509 1.00 95.62 200 ARG A O 1
ATOM 1501 N N . ASP A 1 201 ? -24.582 1.475 61.280 1.00 96.44 201 ASP A N 1
ATOM 1502 C CA . ASP A 1 201 ? -24.174 2.365 62.376 1.00 96.44 201 ASP A CA 1
ATOM 1503 C C . ASP A 1 201 ? -25.368 3.174 62.918 1.00 96.44 201 ASP A C 1
ATOM 1505 O O . ASP A 1 201 ? -25.575 3.251 64.130 1.00 96.44 201 ASP A O 1
ATOM 1509 N N . GLN A 1 202 ? -26.201 3.732 62.028 1.00 93.56 202 GLN A N 1
ATOM 1510 C CA . GLN A 1 202 ? -27.423 4.457 62.404 1.00 93.56 202 GLN A CA 1
ATOM 1511 C C . GLN A 1 202 ? -28.417 3.567 63.153 1.00 93.56 202 GLN A C 1
ATOM 1513 O O . GLN A 1 202 ? -28.980 3.991 64.160 1.00 93.56 202 GLN A O 1
ATOM 1518 N N . PHE A 1 203 ? -28.618 2.332 62.690 1.00 96.25 203 PHE A N 1
ATOM 1519 C CA . PHE A 1 203 ? -29.494 1.372 63.355 1.00 96.25 203 PHE A CA 1
ATOM 1520 C C . PHE A 1 203 ? -29.014 1.070 64.783 1.00 96.25 203 PHE A C 1
ATOM 1522 O O . PHE A 1 203 ? -29.800 1.141 65.723 1.00 96.25 203 PHE A O 1
ATOM 1529 N N . THR A 1 204 ? -27.708 0.860 64.965 1.00 95.25 204 THR A N 1
ATOM 1530 C CA . THR A 1 204 ? -27.099 0.591 66.281 1.00 95.25 204 THR A CA 1
ATOM 1531 C C . THR A 1 204 ? -27.279 1.769 67.249 1.00 95.25 204 THR A C 1
ATOM 1533 O O . THR A 1 204 ? -27.593 1.586 68.425 1.00 95.25 204 THR A O 1
ATOM 1536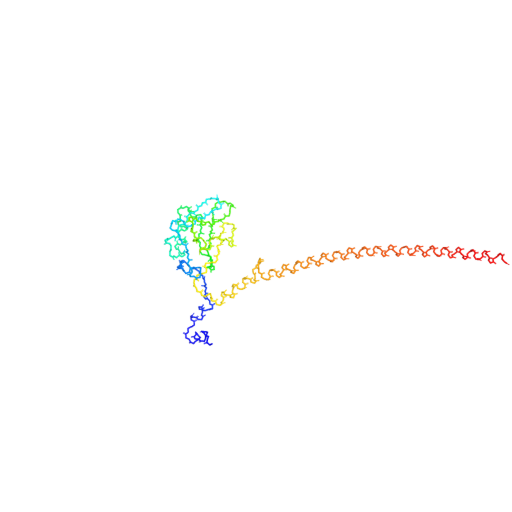 N N . GLN A 1 205 ? -27.124 3.005 66.763 1.00 95.06 205 GLN A N 1
ATOM 1537 C CA . GLN A 1 205 ? -27.353 4.209 67.571 1.00 95.06 205 GLN A CA 1
ATOM 1538 C C . GLN A 1 205 ? -28.817 4.362 67.991 1.00 95.06 205 GLN A C 1
ATOM 1540 O O . GLN A 1 205 ? -29.094 4.769 69.119 1.00 95.06 205 GLN A O 1
ATOM 1545 N N . LEU A 1 206 ? -29.756 4.026 67.104 1.00 94.38 206 LEU A N 1
ATOM 1546 C CA . LEU A 1 206 ? -31.182 4.050 67.423 1.00 94.38 206 LEU A CA 1
ATOM 1547 C C . LEU A 1 206 ? -31.533 3.010 68.492 1.00 94.38 206 LEU A C 1
ATOM 1549 O O . LEU A 1 206 ? -32.278 3.333 69.415 1.00 94.38 206 LEU A O 1
ATOM 1553 N N . GLU A 1 207 ? -30.966 1.803 68.429 1.00 93.88 207 GLU A N 1
ATOM 1554 C CA . GLU A 1 207 ? -31.132 0.795 69.485 1.00 93.88 207 GLU A CA 1
ATOM 1555 C C . GLU A 1 207 ? -30.626 1.295 70.845 1.00 93.88 207 GLU A C 1
ATOM 1557 O O . GLU A 1 207 ? -31.313 1.139 71.859 1.00 93.88 207 GLU A O 1
ATOM 1562 N N . LEU A 1 208 ? -29.471 1.969 70.869 1.00 92.31 208 LEU A N 1
ATOM 1563 C CA . LEU A 1 208 ? -28.921 2.559 72.090 1.00 92.31 208 LEU A CA 1
ATOM 1564 C C . LEU A 1 208 ? -29.828 3.666 72.649 1.00 92.31 208 LEU A C 1
ATOM 1566 O O . LEU A 1 208 ? -30.160 3.649 73.833 1.00 92.31 208 LEU A O 1
ATOM 1570 N N . ALA A 1 209 ? -30.275 4.593 71.800 1.00 93.00 209 ALA A N 1
ATOM 1571 C CA . ALA A 1 209 ? -31.162 5.682 72.204 1.00 93.00 209 ALA A CA 1
ATOM 1572 C C . ALA A 1 209 ? -32.513 5.161 72.727 1.00 93.00 209 ALA A C 1
ATOM 1574 O O . ALA A 1 209 ? -33.060 5.694 73.695 1.00 93.00 209 ALA A O 1
ATOM 1575 N N . MET A 1 210 ? -33.049 4.090 72.128 1.00 89.50 210 MET A N 1
ATOM 1576 C CA . MET A 1 210 ? -34.252 3.422 72.629 1.00 89.50 210 MET A CA 1
ATOM 1577 C C . MET A 1 210 ? -34.019 2.774 73.997 1.00 89.50 210 MET A C 1
ATOM 1579 O O . MET A 1 210 ? -34.854 2.936 74.885 1.00 89.50 210 MET A O 1
ATOM 1583 N N . SER A 1 211 ? -32.892 2.084 74.192 1.00 92.75 211 SER A N 1
ATOM 1584 C CA . SER A 1 211 ? -32.500 1.511 75.488 1.00 92.75 211 SER A CA 1
ATOM 1585 C C . SER A 1 211 ? -32.385 2.594 76.570 1.00 92.75 211 SER A C 1
ATOM 1587 O O . SER A 1 211 ? -32.975 2.477 77.649 1.00 92.75 211 SER A O 1
ATOM 1589 N N . GLU A 1 212 ? -31.717 3.711 76.268 1.00 90.19 212 GLU A N 1
ATOM 1590 C CA . GLU A 1 212 ? -31.631 4.859 77.174 1.00 90.19 212 GLU A CA 1
ATOM 1591 C C . GLU A 1 212 ? -33.008 5.455 77.474 1.00 90.19 212 GLU A C 1
ATOM 1593 O O . GLU A 1 212 ? -33.317 5.722 78.640 1.00 90.19 212 GLU A O 1
ATOM 1598 N N . SER A 1 213 ? -33.865 5.617 76.464 1.00 91.50 213 SER A N 1
ATOM 1599 C CA . SER A 1 213 ? -35.234 6.109 76.637 1.00 91.50 213 SER A CA 1
ATOM 1600 C C . SER A 1 213 ? -36.059 5.188 77.543 1.00 91.50 213 SER A C 1
ATOM 1602 O O . SER A 1 213 ? -36.685 5.672 78.488 1.00 91.50 213 SER A O 1
ATOM 1604 N N . GLN A 1 214 ? -35.983 3.865 77.353 1.00 87.88 214 GLN A N 1
ATOM 1605 C CA . GLN A 1 214 ? -36.624 2.876 78.229 1.00 87.88 214 GLN A CA 1
ATOM 1606 C C . GLN A 1 214 ? -36.096 2.965 79.667 1.00 87.88 214 GLN A C 1
ATOM 1608 O O . GLN A 1 214 ? -36.885 2.991 80.613 1.00 87.88 214 GLN A O 1
ATOM 1613 N N . SER A 1 215 ? -34.778 3.099 79.850 1.00 89.12 215 SER A N 1
ATOM 1614 C CA . SER A 1 215 ? -34.169 3.284 81.177 1.00 89.12 215 SER A CA 1
ATOM 1615 C C . SER A 1 215 ? -34.617 4.587 81.857 1.00 89.12 215 SER A C 1
ATOM 1617 O O . SER A 1 215 ? -34.761 4.656 83.081 1.00 89.12 215 SER A O 1
ATOM 1619 N N . THR A 1 216 ? -34.837 5.640 81.067 1.00 89.56 216 THR A N 1
ATOM 1620 C CA . THR A 1 216 ? -35.260 6.958 81.549 1.00 89.56 216 THR A CA 1
ATOM 1621 C C . THR A 1 216 ? -36.736 6.931 81.921 1.00 89.56 216 THR A C 1
ATOM 1623 O O . THR A 1 216 ? -37.099 7.423 82.985 1.00 89.56 216 THR A O 1
ATOM 1626 N N . LEU A 1 217 ? -37.577 6.280 81.112 1.00 87.00 217 LEU A N 1
ATOM 1627 C CA . LEU A 1 217 ? -38.983 6.024 81.422 1.00 87.00 217 LEU A CA 1
ATOM 1628 C C . LEU A 1 217 ? -39.143 5.198 82.701 1.00 87.00 217 LEU A C 1
ATOM 1630 O O . LEU A 1 217 ? -39.954 5.564 83.547 1.00 87.00 217 LEU A O 1
ATOM 1634 N N . ALA A 1 218 ? -38.341 4.147 82.891 1.00 87.44 218 ALA A N 1
ATOM 1635 C CA . ALA A 1 218 ? -38.350 3.359 84.123 1.00 87.44 218 ALA A CA 1
ATOM 1636 C C . ALA A 1 218 ? -37.990 4.213 85.356 1.00 87.44 218 ALA A C 1
ATOM 1638 O O . ALA A 1 218 ? -38.668 4.140 86.383 1.00 87.44 218 ALA A O 1
ATOM 1639 N N . ARG A 1 219 ? -36.979 5.089 85.242 1.00 89.50 219 ARG A N 1
ATOM 1640 C CA . ARG A 1 219 ? -36.626 6.057 86.298 1.00 89.50 219 ARG A CA 1
ATOM 1641 C C . ARG A 1 219 ? -37.743 7.060 86.573 1.00 89.50 219 ARG A C 1
ATOM 1643 O O . ARG A 1 219 ? -38.055 7.308 87.733 1.00 89.50 219 ARG A O 1
ATOM 1650 N N . LEU A 1 220 ? -38.358 7.622 85.534 1.00 85.12 220 LEU A N 1
ATOM 1651 C CA . LEU A 1 220 ? -39.469 8.564 85.680 1.00 85.12 220 LEU A CA 1
ATOM 1652 C C . LEU A 1 220 ? -40.687 7.897 86.328 1.00 85.12 220 LEU A C 1
ATOM 1654 O O . LEU A 1 220 ? -41.310 8.497 87.197 1.00 85.12 220 LEU A O 1
ATOM 1658 N N . GLN A 1 221 ? -41.000 6.647 85.976 1.00 87.00 221 GLN A N 1
ATOM 1659 C CA . GLN A 1 221 ? -42.058 5.871 86.631 1.00 87.00 221 GLN A CA 1
ATOM 1660 C C . GLN A 1 221 ? -41.762 5.650 88.118 1.00 87.00 221 GLN A C 1
ATOM 1662 O O . GLN A 1 221 ? -42.650 5.844 88.945 1.00 87.00 221 GLN A O 1
ATOM 1667 N N . GLN A 1 222 ? -40.518 5.315 88.478 1.00 86.19 222 GLN A N 1
ATOM 1668 C CA . GLN A 1 222 ? -40.104 5.196 89.881 1.00 86.19 222 GLN A CA 1
ATOM 1669 C C . GLN A 1 222 ? -40.208 6.533 90.630 1.00 86.19 222 GLN A C 1
ATOM 1671 O O . GLN A 1 222 ? -40.712 6.568 91.751 1.00 86.19 222 GLN A O 1
ATOM 1676 N N . GLN A 1 223 ? -39.793 7.640 90.008 1.00 87.62 223 GLN A N 1
ATOM 1677 C CA . GLN A 1 223 ? -39.926 8.978 90.590 1.00 87.62 223 GLN A CA 1
ATOM 1678 C C . GLN A 1 223 ? -41.395 9.374 90.766 1.00 87.62 223 GLN A C 1
ATOM 1680 O O . GLN A 1 223 ? -41.771 9.835 91.841 1.00 87.62 223 GLN A O 1
ATOM 1685 N N . MET A 1 224 ? -42.254 9.131 89.776 1.00 77.56 224 MET A N 1
ATOM 1686 C CA . MET A 1 224 ? -43.689 9.399 89.901 1.00 77.56 224 MET A CA 1
ATOM 1687 C C . MET A 1 224 ? -44.357 8.531 90.971 1.00 77.56 224 MET A C 1
ATOM 1689 O O . MET A 1 224 ? -45.161 9.052 91.738 1.00 77.56 224 MET A O 1
ATOM 1693 N N . ALA A 1 225 ? -43.992 7.252 91.086 1.00 78.88 225 ALA A N 1
ATOM 1694 C CA . ALA A 1 225 ? -44.484 6.383 92.155 1.00 78.88 225 ALA A CA 1
ATOM 1695 C C . ALA A 1 225 ? -44.055 6.891 93.543 1.00 78.88 225 ALA A C 1
ATOM 1697 O O . ALA A 1 225 ? -44.850 6.885 94.480 1.00 78.88 225 ALA A O 1
ATOM 1698 N N . SER A 1 226 ? -42.823 7.399 93.667 1.00 80.31 226 SER A N 1
ATOM 1699 C CA . SER A 1 226 ? -42.343 8.005 94.914 1.00 80.31 226 SER A CA 1
ATOM 1700 C C . SER A 1 226 ? -43.023 9.341 95.243 1.00 80.31 226 SER A C 1
ATOM 1702 O O . SER A 1 226 ? -43.281 9.612 96.409 1.00 80.31 226 SER A O 1
ATOM 1704 N N . LEU A 1 227 ? -43.388 10.144 94.235 1.00 68.50 227 LEU A N 1
ATOM 1705 C CA . LEU A 1 227 ? -44.106 11.413 94.417 1.00 68.50 227 LEU A CA 1
ATOM 1706 C C . LEU A 1 227 ? -45.600 11.207 94.721 1.00 68.50 227 LEU A C 1
ATOM 1708 O O . LEU A 1 227 ? -46.171 11.974 95.489 1.00 68.50 227 LEU A O 1
ATOM 1712 N N . GLN A 1 228 ? -46.230 10.161 94.174 1.00 66.69 228 GLN A N 1
ATOM 1713 C CA . GLN A 1 228 ? -47.609 9.776 94.507 1.00 66.69 228 GLN A CA 1
ATOM 1714 C C . GLN A 1 228 ? -47.737 9.132 95.894 1.00 66.69 228 GLN A C 1
ATOM 1716 O O . GLN A 1 228 ? -48.795 9.233 96.499 1.00 66.69 228 GLN A O 1
ATOM 1721 N N . GLY A 1 229 ? -46.676 8.506 96.414 1.00 59.75 229 GLY A N 1
ATOM 1722 C CA . GLY A 1 229 ? -46.631 7.993 97.790 1.00 59.75 229 GLY A CA 1
ATOM 1723 C C . GLY A 1 229 ? -46.306 9.044 98.863 1.00 59.75 229 GLY A C 1
ATOM 1724 O O . GLY A 1 229 ? -46.257 8.695 100.040 1.00 59.75 229 GLY A O 1
ATOM 1725 N N . MET A 1 230 ? -46.047 10.301 98.475 1.00 55.12 230 MET A N 1
ATOM 1726 C CA . MET A 1 230 ? -45.753 11.429 99.378 1.00 55.12 230 MET A CA 1
ATOM 1727 C C . MET A 1 230 ? -46.915 12.440 99.509 1.00 55.12 230 MET A C 1
ATOM 1729 O O . MET A 1 230 ? -46.752 13.450 100.195 1.00 55.12 230 MET A O 1
ATOM 1733 N N . SER A 1 231 ? -48.071 12.174 98.883 1.00 47.88 231 SER A N 1
ATOM 1734 C CA . SER A 1 231 ? -49.359 12.865 99.093 1.00 47.88 231 SER A CA 1
ATOM 1735 C C . SER A 1 231 ? -50.333 11.962 99.841 1.00 47.88 231 SER A C 1
ATOM 1737 O O . SER A 1 231 ? -51.290 12.538 100.406 1.00 47.88 231 SER A O 1
#

Sequence (231 aa):
RTEFESKFDDNREGLVELFTATRAATETTLLEDLNDGLGVETVAGDDFRINLRDGSTITVNVSGALTLGDVLRLINDDSENDGRLVAAISEDGRSLKLVDSGPGTGEISVDGINGSRAHAGLGLNFALSNSGGKFIGSPLNPEGAPGIAHRLEDLLDFLTDPSDGSIASATDGLDQKIEGYEKSIEKMEERLEKKEKRLRDQFTQLELAMSESQSTLARLQQQMASLQGMS

Mean predicted aligned error: 14.1 Å

pLDDT: mean 85.95, std 12.14, range [47.88, 97.88]

Foldseek 3Di:
DDCVVVCPPPPPPVLCCQAAVQLAFDQAFFQCQWPQNVGFFFDPDFWKWKQFQARQIFTFHCVPPGGNNSRQCRRCVGPSCPNQKHWDQPPSNFAIKIAGNDDHDHWMAMGTPPPGCRCVLRQRNDFPDIPPRMGTGHTGRGHDDGHPNVVVVVLVCQQPVCPRHPVNVVVVVVVVVVVVVVVVVVVVVVVVVVVVVVVVVVVVVVVVVVVVVVVVVVVVVVVVVVVVVVD

Nearest PDB structures (foldseek):
  8i4u-assembly1_B  TM=3.913E-01  e=8.249E+00  Saccharomyces cerevisiae S288C

Radius of gyration: 38.86 Å; Cα contacts (8 Å, |Δi|>4): 361; chains: 1; bounding box: 75×27×128 Å

Secondary structure (DSSP, 8-state):
--HHHHTTTT-HHHHHHHHH------TT-BTTTHHHHT-----SS--EEEEPTTS-EEEE--TT--BHHHHHHHHHT-TTTTT-EEEEE-TTSSSEEEEE-SS-SSPPEEEE-TT--HHHHTTTTS-SEEETTEEE------SSPPPHHHHHHHHHHHHH-TTT-HHHHHHHHHHHHHHHHHHHHHHHHHHHHHHHHHHHHHHHHHHHHHHHHHHHHHHHHHHHHHHHTT-

Solvent-accessible surface area (backbone atoms only — not comparable to full-atom values): 12092 Å² total; per-residue (Å²): 138,55,72,72,65,74,36,70,83,82,32,73,64,63,46,47,41,52,35,63,31,67,59,45,55,48,52,80,36,46,37,53,33,16,52,67,50,72,18,50,53,65,34,94,55,56,14,26,34,39,37,39,30,64,69,51,66,38,79,36,56,54,64,85,46,60,24,46,39,45,45,35,45,49,54,38,70,29,86,71,32,79,73,32,43,45,54,43,68,36,96,77,18,37,24,37,27,38,37,44,76,54,70,64,83,49,66,62,47,46,45,62,31,91,86,16,48,30,32,52,38,52,12,41,61,45,64,79,40,76,59,94,37,34,34,30,24,32,73,30,49,42,50,77,80,64,5,56,52,50,57,49,45,55,49,49,46,51,39,63,30,80,81,83,3,60,52,36,52,51,48,53,58,48,50,56,48,49,54,54,49,52,58,48,49,54,56,48,51,57,50,50,53,54,50,51,53,52,52,54,54,51,52,54,52,49,55,50,54,50,51,51,49,52,55,48,50,54,50,50,51,52,50,50,54,55,56,63,73,74,112